Protein AF-A0A3A4WC91-F1 (afdb_monomer)

Mean predicted aligned error: 8.22 Å

Foldseek 3Di:
DFAKFKEFELQLDPVPCQLQVLQCQVLVQFPDDPLAHSTQWFWQWDWDDDPPPIDIDIDIDHAQLFQFQQLQVQQPQDWDAACQWDVRTDAQWTFGDRVLRGWTDGFQVRFQQPCSSQVRGQQHDQGCVVLQFRHGQKYAFAQPDWRCVVQVFQDAPDPPPGHGVVRVLVVDPCVVCPVVQPPVPQQQLQPDDDNGHRRGSDSGHGGRGMDGNRQPSSLLRDPVFDDDAFDGRSGGSSQVRRPSNRIGMDNDDDPPWWDFEGDDCSNVSDGDTHHQVVRPDHGRGSYTYDDHNPVD

Nearest PDB structures (foldseek):
  6cz8-assembly2_B  TM=7.776E-01  e=1.712E-19  Shewanella sp. ANA-3
  2vpw-assembly1_B  TM=7.892E-01  e=5.445E-12  Thermus thermophilus HB27
  1kqf-assembly1_B  TM=7.722E-01  e=4.632E-09  Escherichia coli
  6lod-assembly1_B  TM=6.688E-01  e=1.489E-09  Roseiflexus castenholzii DSM 13941
  1h0h-assembly2_L  TM=7.440E-01  e=1.684E-07  Megalodesulfovibrio gigas

pLDDT: mean 82.21, std 15.82, range [32.16, 97.5]

Radius of gyration: 19.69 Å; Cα contacts (8 Å, |Δi|>4): 616; chains: 1; bounding box: 47×48×56 Å

Secondary structure (DSSP, 8-state):
-PPPEEEEETTT----SHHHHHHHHHTTPPPSBTTB---SEEEEEEEEEETTEEEEEEEEEE----SS-HHHHT--SPPEE-TTBGGGEE-SEEEB-GGGTT-EEE-TTT-----HHHHH-TT--S-TTTTT-S--SEEEPPSSS-TTHHHH--S-SSTTTS--HHHHHHHSTTGGG-STT--S---EET-SSS----EE--SSPPSSSEEE--TTHHHHH-TTS-SSTTSSS-S-HHHHT-TT--EEEESSPPTT-BEEPPSS-TTS----EE-GGGG-STT--SEEEES-S---

Structure (mmCIF, N/CA/C/O backbone):
data_AF-A0A3A4WC91-F1
#
_entry.id   AF-A0A3A4WC91-F1
#
loop_
_atom_site.group_PDB
_atom_site.id
_atom_site.type_symbol
_atom_site.label_atom_id
_atom_site.label_alt_id
_atom_site.label_comp_id
_atom_site.label_asym_id
_atom_site.label_entity_id
_atom_site.label_seq_id
_atom_site.pdbx_PDB_ins_code
_atom_site.Cartn_x
_atom_site.Cartn_y
_atom_site.Cartn_z
_atom_site.occupancy
_atom_site.B_iso_or_equiv
_atom_site.auth_seq_id
_atom_site.auth_comp_id
_atom_site.auth_asym_id
_atom_site.auth_atom_id
_atom_site.pdbx_PDB_model_num
ATOM 1 N N . MET A 1 1 ? 2.975 22.120 1.807 1.00 58.38 1 MET A N 1
ATOM 2 C CA . MET A 1 1 ? 2.026 21.049 2.188 1.00 58.38 1 MET A CA 1
ATOM 3 C C . MET A 1 1 ? 2.433 20.492 3.544 1.00 58.38 1 MET A C 1
ATOM 5 O O . MET A 1 1 ? 3.549 20.747 3.971 1.00 58.38 1 MET A O 1
ATOM 9 N N . SER A 1 2 ? 1.542 19.823 4.263 1.00 78.75 2 SER A N 1
ATOM 10 C CA . SER A 1 2 ? 1.858 19.142 5.528 1.00 78.75 2 SER A CA 1
ATOM 11 C C . SER A 1 2 ? 1.974 17.630 5.304 1.00 78.75 2 SER A C 1
ATOM 13 O O . SER A 1 2 ? 1.613 17.122 4.246 1.00 78.75 2 SER A O 1
ATOM 15 N N . GLN A 1 3 ? 2.516 16.898 6.281 1.00 86.06 3 GLN A N 1
ATOM 16 C CA . GLN A 1 3 ? 2.608 15.435 6.232 1.00 86.06 3 GLN A CA 1
ATOM 17 C C . GLN A 1 3 ? 1.208 14.823 6.067 1.00 86.06 3 GLN A C 1
ATOM 19 O O . GLN A 1 3 ? 0.330 15.040 6.902 1.00 86.06 3 GLN A O 1
ATOM 24 N N . TYR A 1 4 ? 1.021 14.007 5.028 1.00 90.81 4 TYR A N 1
ATOM 25 C CA . TYR A 1 4 ? -0.211 13.244 4.861 1.00 90.81 4 TYR A CA 1
ATOM 26 C C . TYR A 1 4 ? -0.282 12.073 5.840 1.00 90.81 4 TYR A C 1
ATOM 28 O O . TYR A 1 4 ? 0.701 11.351 6.060 1.00 90.81 4 TYR A O 1
ATOM 36 N N . ILE A 1 5 ? -1.484 11.858 6.368 1.00 93.00 5 ILE A N 1
ATOM 37 C CA . ILE A 1 5 ? -1.851 10.778 7.276 1.00 93.00 5 ILE A CA 1
ATOM 38 C C . ILE A 1 5 ? -3.069 10.061 6.695 1.00 93.00 5 ILE A C 1
ATOM 40 O O . ILE A 1 5 ? -4.047 10.687 6.291 1.00 93.00 5 ILE A O 1
ATOM 44 N N . MET A 1 6 ? -3.032 8.731 6.670 1.00 95.25 6 MET A N 1
ATOM 45 C CA . MET A 1 6 ? -4.214 7.930 6.354 1.00 95.25 6 MET A CA 1
ATOM 46 C C . MET A 1 6 ? -5.022 7.699 7.629 1.00 95.25 6 MET A C 1
ATOM 48 O O . MET A 1 6 ? -4.553 7.039 8.554 1.00 95.25 6 MET A O 1
ATOM 52 N N . LYS A 1 7 ? -6.253 8.190 7.671 1.00 95.75 7 LYS A N 1
ATOM 53 C CA . LYS A 1 7 ? -7.233 7.865 8.705 1.00 95.75 7 LYS A CA 1
ATOM 54 C C . LYS A 1 7 ? -8.150 6.757 8.193 1.00 95.75 7 LYS A C 1
ATOM 56 O O . LYS A 1 7 ? -8.662 6.823 7.077 1.00 95.75 7 LYS A O 1
ATOM 61 N N . VAL A 1 8 ? -8.359 5.738 9.017 1.00 96.00 8 VAL A N 1
ATOM 62 C CA . VAL A 1 8 ? -9.246 4.609 8.736 1.00 96.00 8 VAL A CA 1
ATOM 63 C C . VAL 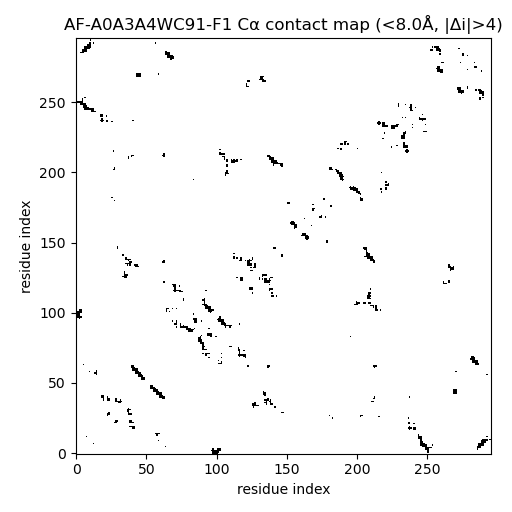A 1 8 ? -10.293 4.504 9.841 1.00 96.00 8 VAL A C 1
ATOM 65 O O . VAL A 1 8 ? -9.970 4.177 10.979 1.00 96.00 8 VAL A O 1
ATOM 68 N N . ASP A 1 9 ? -11.552 4.758 9.509 1.00 95.50 9 ASP A N 1
ATOM 69 C CA . ASP A 1 9 ? -12.684 4.625 10.420 1.00 95.50 9 ASP A CA 1
ATOM 70 C C . ASP A 1 9 ? -13.259 3.202 10.390 1.00 95.50 9 ASP A C 1
ATOM 72 O O . ASP A 1 9 ? -13.933 2.780 9.442 1.00 95.50 9 ASP A O 1
ATOM 76 N N . LEU A 1 10 ? -12.985 2.450 11.453 1.00 94.25 10 LEU A N 1
ATOM 77 C CA . LEU A 1 10 ? -13.407 1.061 11.612 1.00 94.25 10 LEU A CA 1
ATOM 78 C C . LEU A 1 10 ? -14.904 0.918 11.889 1.00 94.25 10 LEU A C 1
ATOM 80 O O . LEU A 1 10 ? -15.461 -0.139 11.608 1.00 94.25 10 LEU A O 1
ATOM 84 N N . SER A 1 11 ? -15.570 1.976 12.363 1.00 92.38 11 SER A N 1
ATOM 85 C CA . SER A 1 11 ? -17.030 1.967 12.525 1.00 92.38 11 SER A CA 1
ATOM 86 C C . SER A 1 11 ? -17.754 1.991 11.173 1.00 92.38 11 SER A C 1
ATOM 88 O O . SER A 1 11 ? -18.855 1.452 11.039 1.00 92.38 11 SER A O 1
ATOM 90 N N . LYS A 1 12 ? -17.100 2.544 10.141 1.00 93.25 12 LYS A N 1
ATOM 91 C CA . LYS A 1 12 ? -17.603 2.612 8.761 1.00 93.25 12 LYS A CA 1
ATOM 92 C C . LYS A 1 12 ? -17.129 1.447 7.900 1.00 93.25 12 LYS A C 1
ATOM 94 O O . LYS A 1 12 ? -17.870 0.972 7.043 1.00 93.25 12 LYS A O 1
ATOM 99 N N . CYS A 1 13 ? -15.921 0.931 8.118 1.00 93.06 13 CYS A N 1
ATOM 100 C CA . CYS A 1 13 ? -15.345 -0.104 7.258 1.00 93.06 13 CYS A CA 1
ATOM 101 C C . CYS A 1 13 ? -16.128 -1.429 7.300 1.00 93.06 13 CYS A C 1
ATOM 103 O O . CYS A 1 13 ? -16.118 -2.120 8.309 1.00 93.06 13 CYS A O 1
ATOM 105 N N . VAL A 1 14 ? -16.771 -1.816 6.192 1.00 91.00 14 VAL A N 1
ATOM 106 C CA . VAL A 1 14 ? -17.516 -3.089 6.031 1.00 91.00 14 VAL A CA 1
ATOM 107 C C . VAL A 1 14 ? -16.706 -4.246 5.453 1.00 91.00 14 VAL A C 1
ATOM 109 O O . VAL A 1 14 ? -17.251 -5.316 5.229 1.00 91.00 14 VAL A O 1
ATOM 112 N N . GLY A 1 15 ? -15.408 -4.058 5.204 1.00 91.00 15 GLY A N 1
ATOM 113 C CA . GLY A 1 15 ? -14.571 -5.125 4.647 1.00 91.00 15 GLY A CA 1
ATOM 114 C C . GLY A 1 15 ? -14.907 -5.504 3.198 1.00 91.00 15 GLY A C 1
ATOM 115 O O . GLY A 1 15 ? -14.576 -6.602 2.775 1.00 91.00 15 GLY A O 1
ATOM 116 N N . CYS A 1 16 ? -15.517 -4.606 2.414 1.00 93.31 16 CYS A N 1
ATOM 117 C CA . CYS A 1 16 ? -15.998 -4.888 1.051 1.00 93.31 16 CYS A CA 1
ATOM 118 C C . CYS A 1 16 ? -14.914 -5.170 -0.010 1.00 93.31 16 CYS A C 1
ATOM 120 O O . CYS A 1 16 ? -15.249 -5.439 -1.156 1.00 93.31 16 CYS A O 1
ATOM 122 N N . GLY A 1 17 ? -13.621 -5.044 0.303 1.00 92.94 17 GLY A N 1
ATOM 123 C CA . GLY A 1 17 ? -12.541 -5.349 -0.651 1.00 92.94 17 GLY A CA 1
ATOM 124 C C . GLY A 1 17 ? -12.255 -4.283 -1.727 1.00 92.94 17 GLY A C 1
ATOM 125 O O . GLY A 1 17 ? -11.192 -4.305 -2.352 1.00 92.94 17 GLY A O 1
ATOM 126 N N . THR A 1 18 ? -13.143 -3.303 -1.923 1.00 94.69 18 THR A N 1
ATOM 127 C CA . THR A 1 18 ? -13.054 -2.341 -3.041 1.00 94.69 18 THR A CA 1
ATOM 128 C C . THR A 1 18 ? -11.767 -1.517 -3.032 1.00 94.69 18 THR A C 1
ATOM 130 O O . THR A 1 18 ? -11.185 -1.265 -4.084 1.00 94.69 18 THR A O 1
ATOM 133 N N . CYS A 1 19 ? -11.263 -1.136 -1.852 1.00 94.62 19 CYS A N 1
ATOM 134 C CA . CYS A 1 19 ? -10.021 -0.367 -1.766 1.00 94.62 19 CYS A CA 1
ATOM 135 C C . CYS A 1 19 ? -8.780 -1.159 -2.216 1.00 94.62 19 CYS A C 1
ATOM 137 O O . CYS A 1 19 ? -7.854 -0.545 -2.744 1.00 94.62 19 CYS A O 1
ATOM 139 N N . GLY A 1 20 ? -8.763 -2.487 -2.062 1.00 93.88 20 GLY A N 1
ATOM 140 C CA . GLY A 1 20 ? -7.712 -3.354 -2.602 1.00 93.88 20 GLY A CA 1
ATOM 141 C C . GLY A 1 20 ? -7.794 -3.469 -4.124 1.00 93.88 20 GLY A C 1
ATOM 142 O O . GLY A 1 20 ? -6.797 -3.241 -4.809 1.00 93.88 20 GLY A O 1
ATOM 143 N N . ILE A 1 21 ? -8.996 -3.730 -4.651 1.00 91.94 21 ILE A N 1
ATOM 144 C CA . ILE A 1 21 ? -9.251 -3.875 -6.096 1.00 91.94 21 ILE A CA 1
ATOM 145 C C . ILE A 1 21 ? -8.910 -2.581 -6.842 1.00 91.94 21 ILE A C 1
ATOM 147 O O . ILE A 1 21 ? -8.103 -2.598 -7.770 1.00 91.94 21 ILE A O 1
ATOM 151 N N . ALA A 1 22 ? -9.439 -1.441 -6.391 1.00 91.81 22 ALA A N 1
ATOM 152 C CA . ALA A 1 22 ? -9.160 -0.146 -7.008 1.00 91.81 22 ALA A CA 1
ATOM 153 C C . ALA A 1 22 ? -7.668 0.206 -6.955 1.00 91.81 22 ALA A C 1
ATOM 155 O O . ALA A 1 22 ? -7.132 0.800 -7.886 1.00 91.81 22 ALA A O 1
ATOM 156 N N . CYS A 1 23 ? -6.971 -0.183 -5.881 1.00 92.25 23 CYS A N 1
ATOM 157 C CA . CYS A 1 23 ? -5.537 0.042 -5.791 1.00 92.25 23 CYS A CA 1
ATOM 158 C C . CYS A 1 23 ? -4.749 -0.828 -6.779 1.00 92.25 23 CYS A C 1
ATOM 160 O O . CYS A 1 23 ? -3.771 -0.328 -7.332 1.00 92.25 23 CYS A O 1
ATOM 162 N N . LYS A 1 24 ? -5.156 -2.086 -7.005 1.00 89.38 24 LYS A N 1
ATOM 163 C CA . LYS A 1 24 ? -4.546 -2.947 -8.028 1.00 89.38 24 LYS A CA 1
ATOM 164 C C . LYS A 1 24 ? -4.736 -2.376 -9.426 1.00 89.38 24 LYS A C 1
ATOM 166 O O . LYS A 1 24 ? -3.745 -2.228 -10.128 1.00 89.38 24 LYS A O 1
ATOM 171 N N . ILE A 1 25 ? -5.976 -2.031 -9.781 1.00 84.38 25 ILE A N 1
ATOM 172 C CA . ILE A 1 25 ? -6.340 -1.522 -11.111 1.00 84.38 25 ILE A CA 1
ATOM 173 C C . ILE A 1 25 ? -5.657 -0.178 -11.359 1.00 84.38 25 ILE A C 1
ATOM 175 O O . ILE A 1 25 ? -4.883 -0.037 -12.292 1.00 84.38 25 ILE A O 1
ATOM 179 N N . GLY A 1 26 ? -5.870 0.801 -10.480 1.00 81.94 26 GLY A N 1
ATOM 180 C CA . GLY A 1 26 ? -5.379 2.158 -10.711 1.00 81.94 26 GLY A CA 1
ATOM 181 C C . GLY A 1 26 ? -3.863 2.321 -10.585 1.00 81.94 26 GLY A C 1
ATOM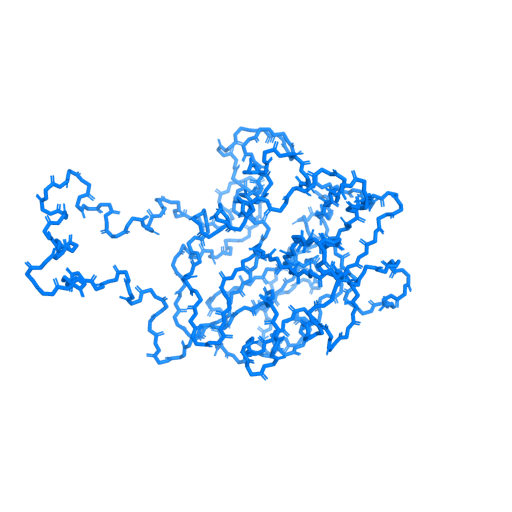 182 O O . GLY A 1 26 ? -3.329 3.349 -10.982 1.00 81.94 26 GLY A O 1
ATOM 183 N N . ASN A 1 27 ? -3.158 1.344 -10.005 1.00 84.19 27 ASN A N 1
ATOM 184 C CA . ASN A 1 27 ? -1.698 1.375 -9.902 1.00 84.19 27 ASN A CA 1
ATOM 185 C C . ASN A 1 27 ? -1.036 0.173 -10.584 1.00 84.19 27 ASN A C 1
ATOM 187 O O . ASN A 1 27 ? 0.102 -0.120 -10.220 1.00 84.19 27 ASN A O 1
ATOM 191 N N . ASN A 1 28 ? -1.726 -0.575 -11.447 1.00 83.88 28 ASN A N 1
ATOM 192 C CA . ASN A 1 28 ? -1.232 -1.789 -12.115 1.00 83.88 28 ASN A CA 1
ATOM 193 C C . ASN A 1 28 ? -0.321 -2.672 -11.255 1.00 83.88 28 ASN A C 1
ATOM 195 O O . ASN A 1 28 ? 0.844 -2.904 -11.585 1.00 83.88 28 ASN A O 1
ATOM 199 N N . THR A 1 29 ? -0.787 -3.116 -10.093 1.00 87.12 29 THR A N 1
ATOM 200 C CA . THR A 1 29 ? 0.008 -4.094 -9.342 1.00 87.12 29 THR A CA 1
ATOM 201 C C . THR A 1 29 ? -0.331 -5.500 -9.812 1.00 87.12 29 THR A C 1
ATOM 203 O O . THR A 1 29 ? -1.507 -5.793 -10.044 1.00 87.12 29 THR A O 1
ATOM 206 N N . PRO A 1 30 ? 0.658 -6.398 -9.958 1.00 86.69 30 PRO A N 1
ATOM 207 C CA . PRO A 1 30 ? 0.379 -7.722 -10.489 1.00 86.69 30 PRO A CA 1
ATOM 208 C C . PRO A 1 30 ? -0.456 -8.552 -9.506 1.00 86.69 30 PRO A C 1
ATOM 210 O O . PRO A 1 30 ? -0.655 -8.191 -8.336 1.00 86.69 30 PRO A O 1
ATOM 213 N N . LYS A 1 31 ? -0.926 -9.713 -9.966 1.00 87.88 31 LYS A N 1
ATOM 214 C CA . LYS A 1 31 ? -1.495 -10.737 -9.084 1.00 87.88 31 LYS A CA 1
ATOM 215 C C . LYS A 1 31 ? -0.469 -11.230 -8.052 1.00 87.88 31 LYS A C 1
ATOM 217 O O . LYS A 1 31 ? 0.736 -11.030 -8.192 1.00 87.88 31 LYS A O 1
ATOM 222 N N . ARG A 1 32 ? -0.961 -11.886 -6.997 1.00 89.81 32 ARG A N 1
ATOM 223 C CA . ARG A 1 32 ? -0.115 -12.572 -6.009 1.00 89.81 32 ARG A CA 1
ATOM 224 C C . ARG A 1 32 ? 0.721 -13.636 -6.728 1.00 89.81 32 ARG A C 1
ATOM 226 O O . ARG A 1 32 ? 0.160 -14.486 -7.412 1.00 89.81 32 ARG A O 1
ATOM 233 N N . GLN A 1 33 ? 2.035 -13.594 -6.560 1.00 89.25 33 GLN A N 1
ATOM 234 C CA . GLN A 1 33 ? 2.983 -14.524 -7.180 1.00 89.25 33 GLN A CA 1
ATOM 235 C C . GLN A 1 33 ? 4.277 -14.551 -6.367 1.00 89.25 33 GLN A C 1
ATOM 237 O O . GLN A 1 33 ? 4.492 -13.654 -5.555 1.00 89.25 33 GLN A O 1
ATOM 242 N N . THR A 1 34 ? 5.094 -15.598 -6.525 1.00 90.06 34 THR A N 1
ATOM 243 C CA . THR A 1 34 ? 6.442 -15.700 -5.913 1.00 90.06 34 THR A CA 1
ATOM 244 C C . THR A 1 34 ? 6.495 -15.341 -4.414 1.00 90.06 34 THR A C 1
ATOM 246 O O . THR A 1 34 ? 7.395 -14.654 -3.922 1.00 90.06 34 THR A O 1
ATOM 249 N N . GLY A 1 35 ? 5.471 -15.766 -3.665 1.00 90.88 35 GLY A N 1
ATOM 250 C CA . GLY A 1 35 ? 5.374 -15.497 -2.228 1.00 90.88 35 GLY A CA 1
ATOM 251 C C . GLY A 1 35 ? 5.103 -14.033 -1.856 1.00 90.88 35 GLY A C 1
ATOM 252 O O . GLY A 1 35 ? 5.214 -13.677 -0.685 1.00 90.88 35 GLY A O 1
ATOM 253 N N . GLN A 1 36 ? 4.748 -13.170 -2.809 1.00 93.62 36 GLN A N 1
ATOM 254 C CA . GLN A 1 36 ? 4.399 -11.762 -2.599 1.00 93.62 36 GLN A CA 1
ATOM 255 C C . GLN A 1 36 ? 2.914 -11.508 -2.840 1.00 93.62 36 GLN A C 1
ATOM 257 O O . GLN A 1 36 ? 2.342 -12.058 -3.777 1.00 93.62 36 GLN A O 1
ATOM 262 N N . THR A 1 37 ? 2.294 -10.606 -2.071 1.00 91.44 37 THR A N 1
ATOM 263 C CA . THR A 1 37 ? 0.892 -10.214 -2.307 1.00 91.44 37 THR A CA 1
ATOM 264 C C . THR A 1 37 ? 0.726 -9.225 -3.453 1.00 91.44 37 THR A C 1
ATOM 266 O O . THR A 1 37 ? -0.315 -9.232 -4.110 1.00 91.44 37 THR A O 1
ATOM 269 N N . HIS A 1 38 ? 1.719 -8.355 -3.684 1.00 93.19 38 HIS A N 1
ATOM 270 C CA . HIS A 1 38 ? 1.613 -7.220 -4.607 1.00 93.19 38 HIS A CA 1
ATOM 271 C C . HIS A 1 38 ? 0.350 -6.368 -4.363 1.00 93.19 38 HIS A C 1
ATOM 273 O O . HIS A 1 38 ? -0.215 -5.751 -5.269 1.00 93.19 38 HIS A O 1
ATOM 279 N N . ASN A 1 39 ? -0.113 -6.339 -3.114 1.00 92.94 39 ASN A N 1
ATOM 280 C CA . ASN A 1 39 ? -1.251 -5.553 -2.667 1.00 92.94 39 ASN A CA 1
ATOM 281 C C . ASN A 1 39 ? -0.727 -4.323 -1.934 1.00 92.94 39 ASN A C 1
ATOM 283 O O . ASN A 1 39 ? -0.016 -4.420 -0.937 1.00 92.94 39 ASN A O 1
ATOM 287 N N . ARG A 1 40 ? -1.078 -3.141 -2.434 1.00 94.06 40 ARG A N 1
ATOM 288 C CA . ARG A 1 40 ? -0.705 -1.861 -1.813 1.00 94.06 40 ARG A CA 1
ATOM 289 C C . ARG A 1 40 ? -1.721 -1.403 -0.771 1.00 94.06 40 ARG A C 1
ATOM 291 O O . ARG A 1 40 ? -1.340 -0.771 0.213 1.00 94.06 40 ARG A O 1
ATOM 298 N N . ALA A 1 41 ? -2.982 -1.757 -0.993 1.00 94.31 41 ALA A N 1
ATOM 299 C CA . ALA A 1 41 ? -4.036 -1.828 0.003 1.00 94.31 41 ALA A CA 1
ATOM 300 C C . ALA A 1 41 ? -4.445 -3.302 0.117 1.00 94.31 41 ALA A C 1
ATOM 302 O O . ALA A 1 41 ? -4.678 -3.950 -0.902 1.00 94.31 41 ALA A O 1
ATOM 303 N N . ASP A 1 42 ? -4.476 -3.824 1.336 1.00 92.56 42 ASP A N 1
ATOM 304 C CA . ASP A 1 42 ? -4.716 -5.238 1.634 1.00 92.56 42 ASP A CA 1
ATOM 305 C C . ASP A 1 42 ? -5.576 -5.371 2.900 1.00 92.56 42 ASP A C 1
ATOM 307 O O . ASP A 1 42 ? -6.056 -4.359 3.426 1.00 92.56 42 ASP A O 1
ATOM 311 N N . TYR A 1 43 ? -5.762 -6.591 3.404 1.00 90.81 43 TYR A N 1
ATOM 312 C CA . TYR A 1 43 ? -6.569 -6.858 4.593 1.00 90.81 43 TYR A CA 1
ATOM 313 C C . TYR A 1 43 ? -5.912 -7.876 5.527 1.00 90.81 43 TYR A C 1
ATOM 315 O O . TYR A 1 43 ? -5.278 -8.833 5.090 1.00 90.81 43 TYR A O 1
ATOM 323 N N . ILE A 1 44 ? -6.109 -7.691 6.832 1.00 89.50 44 ILE A N 1
ATOM 324 C CA . ILE A 1 44 ? -5.951 -8.756 7.825 1.00 89.50 44 ILE A CA 1
ATOM 325 C C . ILE A 1 44 ? -7.352 -9.237 8.165 1.00 89.50 44 ILE A C 1
ATOM 327 O O . ILE A 1 44 ? -8.166 -8.455 8.653 1.00 89.50 44 ILE A O 1
ATOM 331 N N . THR A 1 45 ? -7.628 -10.508 7.910 1.00 88.69 45 THR A N 1
ATOM 332 C CA . THR A 1 45 ? -8.895 -11.139 8.275 1.00 88.69 45 THR A CA 1
ATOM 333 C C . THR A 1 45 ? -8.748 -11.930 9.564 1.00 88.69 45 THR A C 1
ATOM 335 O O . THR A 1 45 ? -7.738 -12.597 9.787 1.00 88.69 45 THR A O 1
ATOM 338 N N . GLU A 1 46 ? -9.750 -11.851 10.426 1.00 86.50 46 GLU A N 1
ATOM 339 C CA . GLU A 1 46 ? -9.807 -12.592 11.677 1.00 86.50 46 GLU A CA 1
ATOM 340 C C . GLU A 1 46 ? -11.219 -13.149 11.854 1.00 86.50 46 GLU A C 1
ATOM 342 O O . GLU A 1 46 ? -12.210 -12.456 11.630 1.00 86.50 46 GLU A O 1
ATOM 347 N N . THR A 1 47 ? -11.307 -14.427 12.217 1.00 87.81 47 THR A N 1
ATOM 348 C CA . THR A 1 47 ? -12.564 -15.094 12.564 1.00 87.81 47 THR A CA 1
ATOM 349 C C . THR A 1 47 ? -12.451 -15.568 14.004 1.00 87.81 47 THR A C 1
ATOM 351 O O . THR A 1 47 ? -11.516 -16.292 14.340 1.00 87.81 47 THR A O 1
ATOM 354 N N . THR A 1 48 ? -13.365 -15.127 14.861 1.00 87.12 48 THR A N 1
ATOM 355 C CA . THR A 1 48 ? -13.378 -15.437 16.298 1.00 87.12 48 THR A CA 1
ATOM 356 C C . THR A 1 48 ? -14.746 -15.964 16.722 1.00 87.12 48 THR A C 1
ATOM 358 O O . THR A 1 48 ? -15.719 -15.841 15.982 1.00 87.12 48 THR A O 1
ATOM 361 N N . GLY A 1 49 ? -14.834 -16.543 17.918 1.00 88.56 49 GLY A N 1
ATOM 362 C CA . GLY A 1 49 ? -16.063 -17.152 18.426 1.00 88.56 49 GLY A CA 1
ATOM 363 C C . GLY A 1 49 ? -16.163 -18.641 18.096 1.00 88.56 49 GLY A C 1
ATOM 364 O O . GLY A 1 49 ? -15.161 -19.293 17.807 1.00 88.56 49 GLY A O 1
ATOM 365 N N . TYR A 1 50 ? -17.375 -19.179 18.185 1.00 91.00 50 TYR A N 1
ATOM 366 C CA . TYR A 1 50 ? -17.692 -20.586 17.933 1.00 91.00 50 TYR A CA 1
ATOM 367 C C . TYR A 1 50 ? -18.971 -20.662 17.105 1.00 91.00 50 TYR A C 1
ATOM 369 O O . TYR A 1 50 ? -19.782 -19.745 17.157 1.00 91.00 50 TYR A O 1
ATOM 377 N N . PHE A 1 51 ? -19.173 -21.718 16.322 1.00 88.88 51 PHE A N 1
ATOM 378 C CA . PHE A 1 51 ? -20.418 -21.879 15.568 1.00 88.88 51 PHE A CA 1
ATOM 379 C C . PHE A 1 51 ? -21.615 -22.045 16.533 1.00 88.88 51 PHE A C 1
ATOM 381 O O . PHE A 1 51 ? -21.504 -22.857 17.453 1.00 88.88 51 PHE A O 1
ATOM 388 N N . PRO A 1 52 ? -22.749 -21.328 16.361 1.00 90.38 52 PRO A N 1
ATOM 389 C CA . PRO A 1 52 ? -23.076 -20.360 15.298 1.00 90.38 52 PRO A CA 1
ATOM 390 C C . PRO A 1 52 ? -22.716 -18.887 15.609 1.00 90.38 52 PRO A C 1
ATOM 392 O O . PRO A 1 52 ? -22.874 -18.020 14.756 1.00 90.38 52 PRO A O 1
ATOM 395 N N . TYR A 1 53 ? -22.205 -18.577 16.801 1.00 89.88 53 TYR A N 1
ATOM 396 C CA . TYR A 1 53 ? -21.800 -17.236 17.258 1.00 89.88 53 TYR A CA 1
ATOM 397 C C . TYR A 1 53 ? -20.393 -16.828 16.788 1.00 89.88 53 TYR A C 1
ATOM 399 O O . TYR A 1 53 ? -19.498 -16.520 17.584 1.00 89.88 53 TYR A O 1
ATOM 407 N N . THR A 1 54 ? -20.180 -16.855 15.476 1.00 90.19 54 THR A N 1
ATOM 408 C CA . THR A 1 54 ? -18.895 -16.493 14.867 1.00 90.19 54 THR A CA 1
ATOM 409 C C . THR A 1 54 ? -18.862 -15.006 14.519 1.00 90.19 54 THR A C 1
ATOM 411 O O . THR A 1 54 ? -19.835 -14.459 14.006 1.00 90.19 54 THR A O 1
ATOM 414 N N . LYS A 1 55 ? -17.731 -14.345 14.767 1.00 88.06 55 LYS A N 1
ATOM 415 C CA . LYS A 1 55 ? -17.461 -12.964 14.354 1.00 88.06 55 LYS A CA 1
ATOM 416 C C . LYS A 1 55 ? -16.362 -12.953 13.309 1.00 88.06 55 LYS A C 1
ATOM 418 O O . LYS A 1 55 ? -15.279 -13.481 13.555 1.00 88.06 55 LYS A O 1
ATOM 423 N N . TRP A 1 56 ? -16.626 -12.315 12.176 1.00 87.06 56 TRP A N 1
ATOM 424 C CA . TRP A 1 56 ? -15.642 -12.094 11.122 1.00 87.06 56 TRP A CA 1
ATOM 425 C C . TRP A 1 56 ? -15.258 -10.618 11.065 1.00 87.06 56 TRP A C 1
ATOM 427 O O . TRP A 1 56 ? -16.101 -9.732 11.192 1.00 87.06 56 TRP A O 1
ATOM 437 N N . THR A 1 57 ? -13.973 -10.330 10.903 1.00 88.00 57 THR A N 1
ATOM 438 C CA . THR A 1 57 ? -13.455 -8.963 10.831 1.00 88.00 57 THR A CA 1
ATOM 439 C C . THR A 1 57 ? -12.373 -8.874 9.769 1.00 88.00 57 THR A C 1
ATOM 441 O O . THR A 1 57 ? -11.491 -9.725 9.710 1.00 88.00 57 THR A O 1
ATOM 444 N N . ALA A 1 58 ? -12.409 -7.815 8.960 1.00 89.75 58 ALA A N 1
ATOM 445 C CA . ALA A 1 58 ? -11.361 -7.481 8.004 1.00 89.75 58 ALA A CA 1
ATOM 446 C C . ALA A 1 58 ? -10.800 -6.088 8.299 1.00 89.75 58 ALA A C 1
ATOM 448 O O . ALA A 1 58 ? -11.449 -5.074 8.037 1.00 89.75 58 ALA A O 1
ATOM 449 N N . LEU A 1 59 ? -9.573 -6.034 8.818 1.00 92.50 59 LEU A N 1
ATOM 450 C CA . LEU A 1 59 ? -8.833 -4.792 8.995 1.00 92.50 59 LEU A CA 1
ATOM 451 C C . LEU A 1 59 ? -8.174 -4.388 7.677 1.00 92.50 59 LEU A C 1
ATOM 453 O O . LEU A 1 59 ? -7.257 -5.082 7.238 1.00 92.50 59 LEU A O 1
ATOM 457 N N . PRO A 1 60 ? -8.575 -3.268 7.053 1.00 94.25 60 PRO A N 1
ATOM 458 C CA . PRO A 1 60 ? -7.889 -2.766 5.874 1.00 94.25 60 PRO A CA 1
ATOM 459 C C . PRO A 1 60 ? -6.498 -2.251 6.261 1.00 94.25 60 PRO A C 1
ATOM 461 O O . PRO A 1 60 ? -6.369 -1.372 7.104 1.00 94.25 60 PRO A O 1
ATOM 464 N N . VAL A 1 61 ? -5.455 -2.752 5.612 1.00 93.81 61 VAL A N 1
ATOM 465 C CA . VAL A 1 61 ? -4.057 -2.378 5.857 1.00 93.81 61 VAL A CA 1
ATOM 466 C C . VAL A 1 61 ? -3.409 -1.825 4.589 1.00 93.81 61 VAL A C 1
ATOM 468 O O . 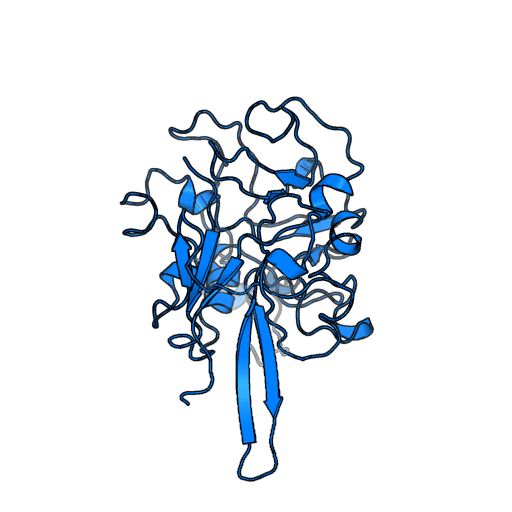VAL A 1 61 ? -3.912 -1.992 3.478 1.00 93.81 61 VAL A O 1
ATOM 471 N N . GLN A 1 62 ? -2.314 -1.087 4.751 1.00 95.38 62 GLN A N 1
ATOM 472 C CA . GLN A 1 62 ? -1.489 -0.558 3.662 1.00 95.38 62 GLN A CA 1
ATOM 473 C C . GLN A 1 62 ? -0.114 -0.139 4.200 1.00 95.38 62 GLN A C 1
ATOM 475 O O . GLN A 1 62 ? 0.145 -0.234 5.399 1.00 95.38 62 GLN A O 1
ATOM 480 N N . CYS A 1 63 ? 0.774 0.362 3.334 1.00 95.62 63 CYS A N 1
ATOM 481 C CA . CYS A 1 63 ? 1.991 1.020 3.810 1.00 95.62 63 CYS A CA 1
ATOM 482 C C . CYS A 1 63 ? 1.641 2.226 4.690 1.00 95.62 63 CYS A C 1
ATOM 484 O O . CYS A 1 63 ? 0.844 3.072 4.298 1.00 95.62 63 CYS A O 1
ATOM 486 N N . ASN A 1 64 ? 2.296 2.327 5.845 1.00 94.44 64 ASN A N 1
ATOM 487 C CA . ASN A 1 64 ? 1.994 3.358 6.831 1.00 94.44 64 ASN A CA 1
ATOM 488 C C . ASN A 1 64 ? 2.658 4.715 6.562 1.00 94.44 64 ASN A C 1
ATOM 490 O O . ASN A 1 64 ? 2.418 5.640 7.324 1.00 94.44 64 ASN A O 1
ATOM 494 N N . HIS A 1 65 ? 3.525 4.833 5.545 1.00 94.94 65 HIS A N 1
ATOM 495 C CA . HIS A 1 65 ? 4.292 6.058 5.251 1.00 94.94 65 HIS A CA 1
ATOM 496 C C . HIS A 1 65 ? 4.940 6.676 6.503 1.00 94.94 65 HIS A C 1
ATOM 498 O O . HIS A 1 65 ? 4.800 7.866 6.765 1.00 94.94 65 HIS A O 1
ATOM 504 N N . CYS A 1 66 ? 5.617 5.826 7.283 1.00 93.88 66 CYS A N 1
ATOM 505 C CA . CYS A 1 66 ? 6.098 6.128 8.627 1.00 93.88 66 CYS A CA 1
ATOM 506 C C . CYS A 1 66 ? 6.936 7.412 8.715 1.00 93.88 66 CYS A C 1
ATOM 508 O O . CYS A 1 66 ? 7.607 7.800 7.755 1.00 93.88 66 CYS A O 1
ATOM 510 N N . GLU A 1 67 ? 6.964 8.013 9.902 1.00 91.19 67 GLU A N 1
ATOM 511 C CA . GLU A 1 67 ? 7.727 9.231 10.167 1.00 91.19 67 GLU A CA 1
ATOM 512 C C . GLU A 1 67 ? 9.237 8.999 10.113 1.00 91.19 67 GLU A C 1
ATOM 514 O O . GLU A 1 67 ? 9.944 9.671 9.368 1.00 91.19 67 GLU A O 1
ATOM 519 N N . ASN A 1 68 ? 9.694 7.940 10.787 1.00 91.75 68 ASN A N 1
ATOM 520 C CA . ASN A 1 68 ? 11.088 7.488 10.798 1.00 91.75 68 ASN A CA 1
ATOM 521 C C . ASN A 1 68 ? 11.216 6.121 10.093 1.00 91.75 68 ASN A C 1
ATOM 523 O O . ASN A 1 68 ? 11.354 5.091 10.761 1.00 91.75 68 ASN A O 1
ATOM 527 N N . PRO A 1 69 ? 11.086 6.052 8.755 1.00 94.06 69 PRO A N 1
ATOM 528 C CA . PRO A 1 69 ? 10.909 4.794 8.036 1.00 94.06 69 PRO A CA 1
ATOM 529 C C . PRO A 1 69 ? 12.178 3.928 8.029 1.00 94.06 69 PRO A C 1
ATOM 531 O O . PRO A 1 69 ? 13.157 4.221 7.341 1.00 94.06 69 PRO A O 1
ATOM 534 N N . LEU A 1 70 ? 12.117 2.773 8.702 1.00 94.44 70 LEU A N 1
ATOM 535 C CA . LEU A 1 70 ? 13.210 1.786 8.724 1.00 94.44 70 LEU A CA 1
ATOM 536 C C . LEU A 1 70 ? 13.580 1.273 7.326 1.00 94.44 70 LEU A C 1
ATOM 538 O O . LEU A 1 70 ? 14.738 0.959 7.061 1.00 94.44 70 LEU A O 1
ATOM 542 N N . CYS A 1 71 ? 12.614 1.218 6.406 1.00 95.50 71 CYS A N 1
ATOM 543 C CA . CYS A 1 71 ? 12.851 0.797 5.028 1.00 95.50 71 CYS A CA 1
ATOM 544 C C . CYS A 1 71 ? 13.742 1.773 4.236 1.00 95.50 71 CYS A C 1
ATOM 546 O O . CYS A 1 71 ? 14.474 1.324 3.355 1.00 95.50 71 CYS A O 1
ATOM 548 N N . VAL A 1 72 ? 13.716 3.071 4.566 1.00 96.50 72 VAL A N 1
ATOM 549 C CA . VAL A 1 72 ? 14.609 4.093 3.990 1.00 96.50 72 VAL A CA 1
ATOM 550 C C . VAL A 1 72 ? 16.000 3.977 4.606 1.00 96.50 72 VAL A C 1
ATOM 552 O O . VAL A 1 72 ? 16.990 3.907 3.878 1.00 96.50 72 VAL A O 1
ATOM 555 N N . ALA A 1 73 ? 16.078 3.869 5.938 1.00 95.69 73 ALA A N 1
ATOM 556 C CA . ALA A 1 73 ? 17.346 3.712 6.654 1.00 95.69 73 ALA A CA 1
ATOM 557 C C . ALA A 1 73 ? 18.126 2.467 6.189 1.00 95.69 73 ALA A C 1
ATOM 559 O O . ALA A 1 73 ? 19.332 2.535 5.962 1.00 95.69 73 ALA A O 1
ATOM 560 N N . ALA A 1 74 ? 17.428 1.350 5.963 1.00 96.88 74 ALA A N 1
ATOM 561 C CA . ALA A 1 74 ? 18.023 0.089 5.527 1.00 96.88 74 ALA A CA 1
ATOM 562 C C . ALA A 1 74 ? 18.447 0.054 4.046 1.00 96.88 74 ALA A C 1
ATOM 564 O O . ALA A 1 74 ? 19.072 -0.922 3.618 1.00 96.88 74 ALA A O 1
ATOM 565 N N . CYS A 1 75 ? 18.086 1.060 3.242 1.00 97.50 75 CYS A N 1
ATOM 566 C CA . CYS A 1 75 ? 18.426 1.089 1.825 1.00 97.50 75 CYS A CA 1
ATOM 567 C C . CYS A 1 75 ? 19.934 1.352 1.634 1.00 97.50 75 CYS A C 1
ATOM 569 O O . CYS A 1 75 ? 20.420 2.417 2.033 1.00 97.50 75 CYS A O 1
ATOM 571 N N . PRO A 1 76 ? 20.676 0.416 1.007 1.00 97.38 76 PRO A N 1
ATOM 572 C CA . PRO A 1 76 ? 22.129 0.516 0.849 1.00 97.38 76 PRO A CA 1
ATOM 573 C C . PRO A 1 76 ? 22.552 1.331 -0.380 1.00 97.38 76 PRO A C 1
ATOM 575 O O . PRO A 1 76 ? 23.733 1.595 -0.548 1.00 97.38 76 PRO A O 1
ATOM 578 N N . VAL A 1 77 ? 21.610 1.679 -1.264 1.00 95.62 77 VAL A N 1
ATOM 579 C CA . VAL A 1 77 ? 21.886 2.475 -2.467 1.00 95.62 77 VAL A CA 1
ATOM 580 C C . VAL A 1 77 ? 22.493 3.812 -2.058 1.00 95.62 77 VAL A C 1
ATOM 582 O O . VAL A 1 77 ? 21.938 4.488 -1.186 1.00 95.62 77 VAL A O 1
ATOM 585 N N . SER A 1 78 ? 23.601 4.187 -2.697 1.00 94.81 78 SER A N 1
ATOM 586 C CA . SER A 1 78 ? 24.249 5.478 -2.477 1.00 94.81 78 SER A CA 1
ATOM 587 C C . SER A 1 78 ? 23.248 6.615 -2.700 1.00 94.81 78 SER A C 1
ATOM 589 O O . SER A 1 78 ? 22.470 6.560 -3.656 1.00 94.81 78 SER A O 1
ATOM 591 N N . PRO A 1 79 ? 23.202 7.623 -1.823 1.00 93.31 79 PRO A N 1
ATOM 592 C CA . PRO A 1 79 ? 22.293 8.747 -1.983 1.00 93.31 79 PRO A CA 1
ATOM 593 C C . PRO A 1 79 ? 22.715 9.661 -3.147 1.00 93.31 79 PRO A C 1
ATOM 595 O O . PRO A 1 79 ? 23.893 9.744 -3.483 1.00 93.31 79 PRO A O 1
ATOM 598 N N . VAL A 1 80 ? 21.751 10.360 -3.744 1.00 89.19 80 VAL A N 1
ATOM 599 C CA . VAL A 1 80 ? 21.963 11.531 -4.618 1.00 89.19 80 VAL A CA 1
ATOM 600 C C . VAL A 1 80 ? 21.321 12.757 -3.989 1.00 89.19 80 VAL A C 1
ATOM 602 O O . VAL A 1 80 ? 20.378 12.608 -3.215 1.00 89.19 80 VAL A O 1
ATOM 605 N N . ALA A 1 81 ? 21.817 13.953 -4.300 1.00 90.81 81 ALA A N 1
ATOM 606 C CA . ALA A 1 81 ? 21.242 15.193 -3.788 1.00 90.81 81 ALA A CA 1
ATOM 607 C C . ALA A 1 81 ? 19.784 15.361 -4.251 1.00 90.81 81 ALA A C 1
ATOM 609 O O . ALA A 1 81 ? 19.476 15.184 -5.428 1.00 90.81 81 ALA A O 1
ATOM 610 N N . ASP A 1 82 ? 18.900 15.685 -3.309 1.00 87.19 82 ASP A N 1
ATOM 611 C CA . ASP A 1 82 ? 17.483 15.963 -3.550 1.00 87.19 82 ASP A CA 1
ATOM 612 C C . ASP A 1 82 ? 16.923 16.774 -2.373 1.00 87.19 82 ASP A C 1
ATOM 614 O O . ASP A 1 82 ? 16.639 16.239 -1.298 1.00 87.19 82 ASP A O 1
ATOM 618 N N . THR A 1 83 ? 16.778 18.085 -2.563 1.00 89.69 83 THR A N 1
ATOM 619 C CA . THR A 1 83 ? 16.341 19.026 -1.517 1.00 89.69 83 THR A CA 1
ATOM 620 C C . THR A 1 83 ? 14.905 18.794 -1.054 1.00 89.69 83 THR A C 1
ATOM 622 O O . THR A 1 83 ? 14.526 19.259 0.021 1.00 89.69 83 THR A O 1
ATOM 625 N N . ASN A 1 84 ? 14.112 18.032 -1.811 1.00 87.50 84 ASN A N 1
ATOM 626 C CA . ASN A 1 84 ? 12.744 17.694 -1.435 1.00 87.50 84 ASN A CA 1
ATOM 627 C C . ASN A 1 84 ? 12.665 16.520 -0.461 1.00 87.50 84 ASN A C 1
ATOM 629 O O . ASN A 1 84 ? 11.607 16.282 0.133 1.00 87.50 84 ASN A O 1
ATOM 633 N N . CYS A 1 85 ? 13.769 15.792 -0.297 1.00 90.44 85 CYS A N 1
ATOM 634 C CA . CYS A 1 85 ? 13.880 14.643 0.581 1.00 90.44 85 CYS A CA 1
ATOM 635 C C . CYS A 1 85 ? 14.369 15.032 1.977 1.00 90.44 85 CYS A C 1
ATOM 637 O O . CYS A 1 85 ? 15.152 15.965 2.166 1.00 90.44 85 CYS A O 1
ATOM 639 N N . VAL A 1 86 ? 13.949 14.260 2.978 1.00 91.56 86 VAL A N 1
ATOM 640 C CA . VAL A 1 86 ? 14.509 14.349 4.331 1.00 91.56 86 VAL A CA 1
ATOM 641 C C . VAL A 1 86 ? 16.022 14.115 4.258 1.00 91.56 86 VAL A C 1
ATOM 643 O O . VAL A 1 86 ? 16.477 13.118 3.700 1.00 91.56 86 VAL A O 1
ATOM 646 N N . GLY A 1 87 ? 16.801 15.043 4.818 1.00 91.88 87 GLY A N 1
ATOM 647 C CA . GLY A 1 87 ? 18.265 15.003 4.763 1.00 91.88 87 GLY A CA 1
ATOM 648 C C . GLY A 1 87 ? 18.870 15.458 3.429 1.00 91.88 87 GLY A C 1
ATOM 649 O O . GLY A 1 87 ? 20.044 15.175 3.195 1.00 91.88 87 GLY A O 1
ATOM 650 N N . GLY A 1 88 ? 18.088 16.115 2.560 1.00 90.81 88 GLY A N 1
ATOM 651 C CA . GLY A 1 88 ? 18.562 16.711 1.305 1.00 90.81 88 GLY A CA 1
ATOM 652 C C . GLY A 1 88 ? 19.059 15.694 0.279 1.00 90.81 88 GLY A C 1
ATOM 653 O O . GLY A 1 88 ? 19.855 16.035 -0.596 1.00 90.81 88 GLY A O 1
ATOM 654 N N . GLN A 1 89 ? 18.651 14.430 0.418 1.00 89.44 89 GLN A N 1
ATOM 655 C CA . GLN A 1 89 ? 19.191 13.337 -0.374 1.00 89.44 89 GLN A CA 1
ATOM 656 C C . GLN A 1 89 ? 18.197 12.192 -0.583 1.00 89.44 89 GLN A C 1
ATOM 658 O O . GLN A 1 89 ? 17.376 11.881 0.283 1.00 89.44 89 GLN A O 1
ATOM 663 N N . ARG A 1 90 ? 18.324 11.507 -1.720 1.00 89.94 90 ARG A N 1
ATOM 664 C CA . ARG A 1 90 ? 17.445 10.425 -2.165 1.00 89.94 90 ARG A CA 1
ATOM 665 C C . ARG A 1 90 ? 18.220 9.140 -2.453 1.00 89.94 90 ARG A C 1
ATOM 667 O O . ARG A 1 90 ? 19.212 9.135 -3.178 1.00 89.94 90 ARG A O 1
ATOM 674 N N . LYS A 1 91 ? 17.742 8.020 -1.905 1.00 92.69 91 LYS A N 1
ATOM 675 C CA . LYS A 1 91 ? 18.159 6.648 -2.262 1.00 92.69 91 LYS A CA 1
ATOM 676 C C . LYS A 1 91 ? 17.045 5.977 -3.082 1.00 92.69 91 LYS A C 1
ATOM 678 O O . LYS A 1 91 ? 16.059 6.624 -3.407 1.00 92.69 91 LYS A O 1
ATOM 683 N N . ALA A 1 92 ? 17.150 4.675 -3.366 1.00 92.69 92 ALA A N 1
ATOM 684 C CA . ALA A 1 92 ? 16.041 3.927 -3.979 1.00 92.69 92 ALA A CA 1
ATOM 685 C C . ALA A 1 92 ? 14.785 3.869 -3.091 1.00 92.69 92 ALA A C 1
ATOM 687 O O . ALA A 1 92 ? 13.674 3.842 -3.589 1.00 92.69 92 ALA A O 1
ATOM 688 N N . MET A 1 93 ? 14.944 3.881 -1.769 1.00 94.81 93 MET A N 1
ATOM 689 C CA . MET A 1 93 ? 13.858 4.144 -0.823 1.00 94.81 93 MET A CA 1
ATOM 690 C C . MET A 1 93 ? 14.139 5.476 -0.151 1.00 94.81 93 MET A C 1
ATOM 692 O O . MET A 1 93 ? 15.240 5.666 0.368 1.00 94.81 93 MET A O 1
ATOM 696 N N . TYR A 1 94 ? 13.168 6.378 -0.123 1.00 94.19 94 TYR A N 1
ATOM 697 C CA . TYR A 1 94 ? 13.363 7.725 0.412 1.00 94.19 94 TYR A CA 1
ATOM 698 C C . TYR A 1 94 ? 12.069 8.285 1.005 1.00 94.19 94 TYR A C 1
ATOM 700 O O . TYR A 1 94 ? 10.989 7.722 0.816 1.00 94.19 94 TYR A O 1
ATOM 708 N N . LYS A 1 95 ? 12.187 9.372 1.770 1.00 93.69 95 LYS A N 1
ATOM 709 C CA . LYS A 1 95 ? 11.054 10.103 2.345 1.00 93.69 95 LYS A CA 1
ATOM 710 C C . LYS A 1 95 ? 11.146 11.564 1.924 1.00 93.69 95 LYS A C 1
ATOM 712 O O . LYS A 1 95 ? 12.201 12.174 2.085 1.00 93.69 95 LYS A O 1
ATOM 717 N N . LEU A 1 96 ? 10.052 12.105 1.402 1.00 91.88 96 LEU A N 1
ATOM 718 C CA . LEU A 1 96 ? 9.900 13.536 1.156 1.00 91.88 96 LEU A CA 1
ATOM 719 C C . LEU A 1 96 ? 9.717 14.287 2.479 1.00 91.88 96 LEU A C 1
ATOM 721 O O . LEU A 1 96 ? 9.215 13.725 3.453 1.00 91.88 96 LEU A O 1
ATOM 725 N N . THR A 1 97 ? 10.126 15.551 2.528 1.00 91.44 97 THR A N 1
ATOM 726 C CA . THR A 1 97 ? 9.889 16.410 3.697 1.00 91.44 97 THR A CA 1
ATOM 727 C C . THR A 1 97 ? 8.388 16.587 3.952 1.00 91.44 97 THR A C 1
ATOM 729 O O . THR A 1 97 ? 7.565 16.419 3.049 1.00 91.44 97 THR A O 1
ATOM 732 N N . ALA A 1 98 ? 8.009 16.965 5.178 1.00 89.44 98 ALA A N 1
ATOM 733 C CA . ALA A 1 98 ? 6.612 17.269 5.502 1.00 89.44 98 ALA A CA 1
ATOM 734 C C . ALA A 1 98 ? 6.042 18.374 4.594 1.00 89.44 98 ALA A C 1
ATOM 736 O O . ALA A 1 98 ? 4.906 18.253 4.145 1.00 89.44 98 ALA A O 1
ATOM 737 N N . ALA A 1 99 ? 6.870 19.373 4.247 1.00 87.19 99 ALA A N 1
ATOM 738 C CA . ALA A 1 99 ? 6.556 20.441 3.292 1.00 87.19 99 ALA A CA 1
ATOM 739 C C . ALA A 1 99 ? 6.084 19.909 1.924 1.00 87.19 99 ALA A C 1
ATOM 741 O O . ALA A 1 99 ? 5.257 20.544 1.266 1.00 87.19 99 ALA A O 1
ATOM 742 N N . ASN A 1 100 ? 6.568 18.722 1.551 1.00 85.50 100 ASN A N 1
ATOM 743 C CA . ASN A 1 100 ? 6.311 18.016 0.300 1.00 85.50 100 ASN A CA 1
ATOM 744 C C . ASN A 1 100 ? 5.397 16.792 0.500 1.00 85.50 100 ASN A C 1
ATOM 746 O O . ASN A 1 100 ? 5.515 15.790 -0.204 1.00 85.50 100 ASN A O 1
ATOM 750 N N . GLY A 1 101 ? 4.518 16.832 1.506 1.00 85.62 101 GLY A N 1
ATOM 751 C CA . GLY A 1 101 ? 3.524 15.788 1.769 1.00 85.62 101 GLY A CA 1
ATOM 752 C C . GLY A 1 101 ? 4.049 14.581 2.549 1.00 85.62 101 GLY A C 1
ATOM 753 O O . GLY A 1 101 ? 3.269 13.715 2.950 1.00 85.62 101 GLY A O 1
ATOM 754 N N . GLY A 1 102 ? 5.356 14.512 2.822 1.00 90.12 102 GLY A N 1
ATOM 755 C CA . GLY A 1 102 ? 5.887 13.542 3.775 1.00 90.12 102 GLY A CA 1
ATOM 756 C C . GLY A 1 102 ? 5.870 12.083 3.307 1.00 90.12 102 GLY A C 1
ATOM 757 O O . GLY A 1 102 ? 5.883 11.145 4.116 1.00 90.12 102 GLY A O 1
ATOM 758 N N . PHE A 1 103 ? 5.784 11.872 1.996 1.00 91.69 103 PHE A N 1
ATOM 759 C CA . PHE A 1 103 ? 5.638 10.555 1.394 1.00 91.69 103 PHE A CA 1
ATOM 760 C C . PHE A 1 103 ? 6.904 9.716 1.542 1.00 91.69 103 PHE A C 1
ATOM 762 O O . PHE A 1 103 ? 7.988 10.135 1.157 1.00 91.69 103 PHE A O 1
ATOM 769 N N . VAL A 1 104 ? 6.754 8.474 2.003 1.00 94.50 104 VAL A N 1
ATOM 770 C CA . VAL A 1 104 ? 7.770 7.431 1.808 1.00 94.50 104 VAL A CA 1
ATOM 771 C C . VAL A 1 104 ? 7.587 6.794 0.430 1.00 94.50 104 VAL A C 1
ATOM 773 O O . VAL A 1 104 ? 6.570 6.130 0.194 1.00 94.50 104 VAL A O 1
ATOM 776 N N . LEU A 1 105 ? 8.568 6.970 -0.450 1.00 92.62 105 LEU A N 1
ATOM 777 C CA . LEU A 1 105 ? 8.532 6.609 -1.868 1.00 92.62 105 LEU A CA 1
ATOM 778 C C . LEU A 1 105 ? 9.649 5.620 -2.239 1.00 92.62 105 LEU A C 1
ATOM 780 O O . LEU A 1 105 ? 10.533 5.311 -1.432 1.00 92.62 105 LEU A O 1
ATOM 784 N N . HIS A 1 106 ? 9.543 5.091 -3.456 1.00 91.94 106 HIS A N 1
ATOM 785 C CA . HIS A 1 106 ? 10.488 4.172 -4.076 1.00 91.94 106 HIS A CA 1
ATOM 786 C C . HIS A 1 106 ? 10.868 4.705 -5.461 1.00 91.94 106 HIS A C 1
ATOM 788 O O . HIS A 1 106 ? 9.997 5.183 -6.180 1.00 91.94 106 HIS A O 1
ATOM 794 N N . ASP A 1 107 ? 12.152 4.641 -5.794 1.00 89.69 107 ASP A N 1
ATOM 795 C CA . ASP A 1 107 ? 12.707 4.969 -7.104 1.00 89.69 107 ASP A CA 1
ATOM 796 C C . ASP A 1 107 ? 13.154 3.664 -7.776 1.00 89.69 107 ASP A C 1
ATOM 798 O O . ASP A 1 107 ? 14.101 3.004 -7.324 1.00 89.69 107 ASP A O 1
ATOM 802 N N . ASP A 1 108 ? 12.431 3.291 -8.831 1.00 87.50 108 ASP A N 1
ATOM 803 C CA . ASP A 1 108 ? 12.608 2.041 -9.567 1.00 87.50 108 ASP A CA 1
ATOM 804 C C . ASP A 1 108 ? 13.972 1.966 -10.268 1.00 87.50 108 ASP A C 1
ATOM 806 O O . ASP A 1 108 ? 14.605 0.906 -10.277 1.00 87.50 108 ASP A O 1
ATOM 810 N N . GLU A 1 109 ? 14.472 3.084 -10.794 1.00 86.31 109 GLU A N 1
ATOM 811 C CA . GLU A 1 109 ? 15.728 3.143 -11.553 1.00 86.31 109 GLU A CA 1
ATOM 812 C C . GLU A 1 109 ? 16.942 2.924 -10.654 1.00 86.31 109 GLU A C 1
ATOM 814 O O . GLU A 1 109 ? 17.923 2.279 -11.027 1.00 86.31 109 GLU A O 1
ATOM 819 N N . ARG A 1 110 ? 16.859 3.392 -9.409 1.00 90.00 110 ARG A N 1
ATOM 820 C CA . ARG A 1 110 ? 17.936 3.230 -8.423 1.00 90.00 110 ARG A CA 1
ATOM 821 C C . ARG A 1 110 ? 17.892 1.881 -7.705 1.00 90.00 110 ARG A C 1
ATOM 823 O O . ARG A 1 110 ? 18.844 1.519 -7.004 1.00 90.00 110 ARG A O 1
ATOM 830 N N . CYS A 1 111 ? 16.783 1.151 -7.804 1.00 93.19 111 CYS A N 1
ATOM 831 C CA . CYS A 1 111 ? 16.588 -0.103 -7.093 1.00 93.19 111 CYS A CA 1
ATOM 832 C C . CYS A 1 111 ? 17.216 -1.288 -7.836 1.00 93.19 111 CYS A C 1
ATOM 834 O O . CYS A 1 111 ? 16.929 -1.549 -9.000 1.00 93.19 111 CYS A O 1
ATOM 836 N N . TYR A 1 112 ? 18.027 -2.072 -7.125 1.00 93.88 112 TYR A N 1
ATOM 837 C CA . TYR A 1 112 ? 18.626 -3.306 -7.650 1.00 93.88 112 TYR A CA 1
ATOM 838 C C . TYR A 1 112 ? 18.098 -4.580 -6.966 1.00 93.88 112 TYR A C 1
ATOM 840 O O . TYR A 1 112 ? 18.717 -5.640 -7.053 1.00 93.88 112 TYR A O 1
ATOM 848 N N . GLY A 1 113 ? 16.977 -4.484 -6.240 1.00 95.19 113 GLY A N 1
ATOM 849 C CA . GLY A 1 113 ? 16.262 -5.669 -5.751 1.00 95.19 113 GLY A CA 1
ATOM 850 C C . GLY A 1 113 ? 16.879 -6.372 -4.535 1.00 95.19 113 GLY A C 1
ATOM 851 O O . GLY A 1 113 ? 16.556 -7.521 -4.263 1.00 95.19 113 GLY A O 1
ATOM 852 N N . CYS A 1 114 ? 17.730 -5.715 -3.732 1.00 96.19 114 CYS A N 1
ATOM 853 C CA . CYS A 1 114 ? 18.351 -6.359 -2.552 1.00 96.19 114 CYS A CA 1
ATOM 854 C C . CYS A 1 114 ? 17.374 -6.732 -1.416 1.00 96.19 114 CYS A C 1
ATOM 856 O O . CYS A 1 114 ? 17.731 -7.471 -0.488 1.00 96.19 114 CYS A O 1
ATOM 858 N N . ARG A 1 115 ? 16.158 -6.166 -1.437 1.00 95.81 115 ARG A N 1
ATOM 859 C CA . ARG A 1 115 ? 15.068 -6.416 -0.474 1.00 95.81 115 ARG A CA 1
ATOM 860 C C . ARG A 1 115 ? 15.434 -6.148 0.998 1.00 95.81 115 ARG A C 1
ATOM 862 O O . ARG A 1 115 ? 14.767 -6.638 1.908 1.00 95.81 115 ARG A O 1
ATOM 869 N N . ARG A 1 116 ? 16.471 -5.342 1.277 1.00 97.06 116 ARG A N 1
ATOM 870 C CA . ARG A 1 116 ? 16.814 -4.911 2.654 1.00 97.06 116 ARG A CA 1
ATOM 871 C C . ARG A 1 116 ? 15.703 -4.068 3.281 1.00 97.06 116 ARG A C 1
ATOM 873 O O . ARG A 1 116 ? 15.365 -4.266 4.441 1.00 97.06 116 ARG A O 1
ATOM 880 N N . CYS A 1 117 ? 15.078 -3.200 2.490 1.00 96.44 117 CYS A N 1
ATOM 881 C CA . CYS A 1 117 ? 13.913 -2.414 2.891 1.00 96.44 117 CYS A CA 1
ATOM 882 C C . CYS A 1 117 ? 12.719 -3.290 3.308 1.00 96.44 117 CYS A C 1
ATOM 884 O O . CYS A 1 117 ? 12.071 -2.992 4.309 1.00 96.44 117 CYS A O 1
ATOM 886 N N . GLN A 1 118 ? 12.473 -4.391 2.591 1.00 95.19 118 GLN A N 1
ATOM 887 C CA . GLN A 1 118 ? 11.433 -5.368 2.921 1.00 95.19 118 GLN A CA 1
ATOM 888 C C . GLN A 1 118 ? 11.744 -6.099 4.233 1.00 95.19 118 GLN A C 1
ATOM 890 O O . GLN A 1 118 ? 10.857 -6.235 5.064 1.00 95.19 118 GLN A O 1
ATOM 895 N N . ARG A 1 119 ? 13.004 -6.500 4.463 1.00 93.00 119 ARG A N 1
ATOM 896 C CA . ARG A 1 119 ? 13.443 -7.124 5.731 1.00 93.00 119 ARG A CA 1
ATOM 897 C C . ARG A 1 119 ? 13.354 -6.185 6.933 1.00 93.00 119 ARG A C 1
ATOM 899 O O . ARG A 1 119 ? 13.075 -6.634 8.037 1.00 93.00 119 ARG A O 1
ATOM 906 N N . ALA A 1 120 ? 13.624 -4.899 6.724 1.00 93.56 120 ALA A N 1
ATOM 907 C CA . ALA A 1 120 ? 13.622 -3.897 7.785 1.00 93.56 120 ALA A CA 1
ATOM 908 C C . ALA A 1 120 ? 12.217 -3.384 8.136 1.00 93.56 120 ALA A C 1
ATOM 910 O O . ALA A 1 120 ? 12.007 -2.859 9.228 1.00 93.56 120 ALA A O 1
ATOM 911 N N . CYS A 1 121 ? 11.255 -3.487 7.216 1.00 93.00 121 CYS A N 1
ATOM 912 C CA . CYS A 1 121 ? 9.906 -2.994 7.448 1.00 93.00 121 CYS A CA 1
ATOM 913 C C . CYS A 1 121 ? 9.146 -3.924 8.414 1.00 93.00 121 CYS A C 1
ATOM 915 O O . CYS A 1 121 ? 8.957 -5.096 8.091 1.00 93.00 121 CYS A O 1
ATOM 917 N N . PRO A 1 122 ? 8.614 -3.418 9.544 1.00 90.38 122 PRO A N 1
ATOM 918 C CA . PRO A 1 122 ? 7.904 -4.252 10.521 1.00 90.38 122 PRO A CA 1
ATOM 919 C C . PRO A 1 122 ? 6.552 -4.787 10.016 1.00 90.38 122 PRO A C 1
ATOM 921 O O . PRO A 1 122 ? 5.941 -5.614 10.682 1.00 90.38 122 PRO A O 1
ATOM 924 N N . TYR A 1 123 ? 6.102 -4.332 8.844 1.00 91.06 123 TYR A N 1
ATOM 925 C CA . TYR A 1 123 ? 4.828 -4.686 8.211 1.00 91.06 123 TYR A CA 1
ATOM 926 C C . TYR A 1 123 ? 5.008 -5.475 6.910 1.00 91.06 123 TYR A C 1
ATOM 928 O O . TYR A 1 123 ? 4.094 -5.540 6.089 1.00 91.06 123 TYR A O 1
ATOM 936 N N . SER A 1 124 ? 6.212 -5.987 6.657 1.00 92.06 124 SER A N 1
ATOM 937 C CA . SER A 1 124 ? 6.520 -6.734 5.440 1.00 92.06 124 SER A CA 1
ATOM 938 C C . SER A 1 124 ? 7.036 -8.127 5.761 1.00 92.06 124 SER A C 1
ATOM 940 O O . SER A 1 124 ? 7.699 -8.343 6.773 1.00 92.06 124 SER A O 1
ATOM 942 N N . ALA A 1 125 ? 6.758 -9.056 4.857 1.00 91.19 125 ALA A N 1
ATOM 943 C CA . ALA A 1 125 ? 7.277 -10.413 4.867 1.00 91.19 125 ALA A CA 1
ATOM 944 C C . ALA A 1 125 ? 8.026 -10.650 3.558 1.00 91.19 125 ALA A C 1
ATOM 946 O O . ALA A 1 125 ? 7.577 -10.187 2.511 1.00 91.19 125 ALA A O 1
ATOM 947 N N . LEU A 1 126 ? 9.156 -11.362 3.599 1.00 91.25 126 LEU A N 1
ATOM 948 C CA . LEU A 1 126 ? 9.860 -11.762 2.375 1.00 91.25 126 LEU A CA 1
ATOM 949 C C . LEU A 1 126 ? 9.069 -12.790 1.572 1.00 91.25 126 LEU A C 1
ATOM 951 O O . LEU A 1 126 ? 9.113 -12.765 0.352 1.00 91.25 126 LEU A O 1
ATOM 955 N N . ASP A 1 127 ? 8.355 -13.675 2.246 1.00 92.00 127 ASP A N 1
ATOM 956 C CA . ASP A 1 127 ? 7.442 -14.619 1.628 1.00 92.00 127 ASP A CA 1
ATOM 957 C C . ASP A 1 127 ? 6.247 -14.756 2.566 1.00 92.00 127 ASP A C 1
ATOM 959 O O . ASP A 1 127 ? 6.410 -15.118 3.734 1.00 92.00 127 ASP A O 1
ATOM 963 N N . VAL A 1 128 ? 5.056 -14.394 2.093 1.00 90.19 128 VAL A N 1
ATOM 964 C CA . VAL A 1 128 ? 3.863 -14.405 2.944 1.00 90.19 128 VAL A CA 1
ATOM 965 C C . VAL A 1 128 ? 3.385 -15.820 3.269 1.00 90.19 128 VAL A C 1
ATOM 967 O O . VAL A 1 128 ? 2.791 -16.016 4.325 1.00 90.19 128 VAL A O 1
ATOM 970 N N . ASN A 1 129 ? 3.681 -16.814 2.428 1.00 89.44 129 ASN A N 1
ATOM 971 C CA . ASN A 1 129 ? 3.301 -18.204 2.679 1.00 89.44 129 ASN A CA 1
ATOM 972 C C . ASN A 1 129 ? 4.222 -18.818 3.735 1.00 89.44 129 ASN A C 1
ATOM 974 O O . ASN A 1 129 ? 3.753 -19.281 4.772 1.00 89.44 129 ASN A O 1
ATOM 978 N N . SER A 1 130 ? 5.533 -18.744 3.505 1.00 90.12 130 SER A N 1
ATOM 979 C CA . SER A 1 130 ? 6.564 -19.304 4.388 1.00 90.12 130 SER A CA 1
ATOM 980 C C . SER A 1 130 ? 6.544 -18.654 5.766 1.00 90.12 130 SER A C 1
ATOM 982 O O . SER A 1 130 ? 6.833 -19.295 6.771 1.00 90.12 130 SER A O 1
ATOM 984 N N . ALA A 1 131 ? 6.183 -17.373 5.823 1.00 87.00 131 ALA A N 1
ATOM 985 C CA . ALA A 1 131 ? 6.075 -16.652 7.076 1.00 87.00 131 ALA A CA 1
ATOM 986 C C . ALA A 1 131 ? 4.659 -16.688 7.684 1.00 87.00 131 ALA A C 1
ATOM 988 O O . ALA A 1 131 ? 4.446 -16.144 8.762 1.00 87.00 131 ALA A O 1
ATOM 989 N N . ASN A 1 132 ? 3.685 -17.320 7.018 1.00 85.38 132 ASN A N 1
ATOM 990 C CA . ASN A 1 132 ? 2.278 -17.351 7.430 1.00 85.38 132 ASN A CA 1
ATOM 991 C C . ASN A 1 132 ? 1.663 -15.946 7.649 1.00 85.38 132 ASN A C 1
ATOM 993 O O . ASN A 1 132 ? 0.796 -15.745 8.503 1.00 85.38 132 ASN A O 1
ATOM 997 N N . ALA A 1 133 ? 2.124 -14.955 6.884 1.00 87.44 133 ALA A N 1
ATOM 998 C CA . ALA A 1 133 ? 1.577 -13.602 6.885 1.00 87.44 133 ALA A CA 1
ATOM 999 C C . ALA A 1 133 ? 0.323 -13.518 6.005 1.00 87.44 133 ALA A C 1
ATOM 1001 O O . ALA A 1 133 ? 0.246 -14.145 4.951 1.00 87.44 133 ALA A O 1
ATOM 1002 N N . GLN A 1 134 ? -0.634 -12.670 6.390 1.00 87.81 134 GLN A N 1
ATOM 1003 C CA . GLN A 1 134 ? -1.772 -12.348 5.515 1.00 87.81 134 GLN A CA 1
ATOM 1004 C C . GLN A 1 134 ? -1.428 -11.277 4.471 1.00 87.81 134 GLN A C 1
ATOM 1006 O O . GLN A 1 134 ? -1.991 -11.290 3.383 1.00 87.81 134 GLN A O 1
ATOM 1011 N N . PHE A 1 135 ? -0.484 -10.380 4.779 1.00 89.81 135 PHE A N 1
ATOM 1012 C CA . PHE A 1 135 ? -0.117 -9.257 3.915 1.00 89.81 135 PHE A CA 1
ATOM 1013 C C . PHE A 1 135 ? 1.370 -8.896 4.027 1.00 89.81 135 PHE A C 1
ATOM 1015 O O . PHE A 1 135 ? 2.062 -9.296 4.966 1.00 89.81 135 PHE A O 1
ATOM 1022 N N . SER A 1 136 ? 1.848 -8.092 3.078 1.00 92.31 136 SER A N 1
ATOM 1023 C CA . SER A 1 136 ? 3.160 -7.444 3.121 1.00 92.31 136 SER A CA 1
ATOM 1024 C C . SER A 1 136 ? 3.076 -6.073 2.458 1.00 92.31 136 SER A C 1
ATOM 1026 O O . SER A 1 136 ? 2.628 -5.973 1.318 1.00 92.31 136 SER A O 1
ATOM 1028 N N . VAL A 1 137 ? 3.517 -5.006 3.136 1.00 93.75 137 VAL A N 1
ATOM 1029 C CA . VAL A 1 137 ? 3.427 -3.639 2.569 1.00 93.75 137 VAL A CA 1
ATOM 1030 C C . VAL A 1 137 ? 4.508 -3.320 1.535 1.00 93.75 137 VAL A C 1
ATOM 1032 O O . VAL A 1 137 ? 4.358 -2.360 0.776 1.00 93.75 137 VAL A O 1
ATOM 1035 N N . ILE A 1 138 ? 5.599 -4.091 1.526 1.00 95.38 138 ILE A N 1
ATOM 1036 C CA . ILE A 1 138 ? 6.630 -4.079 0.486 1.00 95.38 138 ILE A CA 1
ATOM 1037 C C . ILE A 1 138 ? 6.628 -5.457 -0.175 1.00 95.38 138 ILE A C 1
ATOM 1039 O O . ILE A 1 138 ? 6.738 -6.473 0.513 1.00 95.38 138 ILE A O 1
ATOM 1043 N N . SER A 1 139 ? 6.506 -5.492 -1.497 1.00 95.19 139 SER A N 1
ATOM 1044 C CA . SER A 1 139 ? 6.594 -6.713 -2.308 1.00 95.19 139 SER A CA 1
ATOM 1045 C C . SER A 1 139 ? 7.867 -6.680 -3.151 1.00 95.19 139 SER A C 1
ATOM 1047 O O . SER A 1 139 ? 8.279 -5.611 -3.581 1.00 95.19 139 SER A O 1
ATOM 1049 N N . GLY A 1 140 ? 8.517 -7.819 -3.378 1.00 95.06 140 GLY A N 1
ATOM 1050 C CA . GLY A 1 140 ? 9.674 -7.916 -4.276 1.00 95.06 140 GLY A CA 1
ATOM 1051 C C . GLY A 1 140 ? 9.285 -8.488 -5.635 1.00 95.06 140 GLY A C 1
ATOM 1052 O O . GLY A 1 140 ? 8.657 -9.533 -5.687 1.00 95.06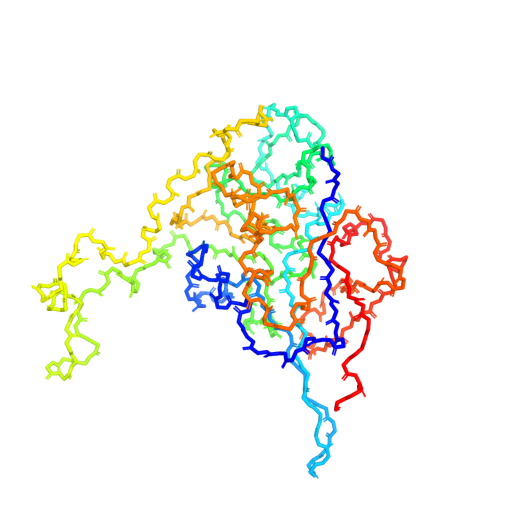 140 GLY A O 1
ATOM 1053 N N . TYR A 1 141 ? 9.679 -7.855 -6.731 1.00 93.44 141 TYR A N 1
ATOM 1054 C CA . TYR A 1 141 ? 9.618 -8.506 -8.036 1.00 93.44 141 TYR A CA 1
ATOM 1055 C C . TYR A 1 141 ? 10.772 -9.488 -8.173 1.00 93.44 141 TYR A C 1
ATOM 1057 O O . TYR A 1 141 ? 11.907 -9.187 -7.792 1.00 93.44 141 TYR A O 1
ATOM 1065 N N . ASP A 1 142 ? 10.462 -10.666 -8.705 1.00 90.75 142 ASP A N 1
ATOM 1066 C CA . ASP A 1 142 ? 11.449 -11.709 -8.936 1.00 90.75 142 ASP A CA 1
ATOM 1067 C C . ASP A 1 142 ? 12.521 -11.236 -9.932 1.00 90.75 142 ASP A C 1
ATOM 1069 O O . ASP A 1 142 ? 12.298 -10.307 -10.709 1.00 90.75 142 ASP A O 1
ATOM 1073 N N . ARG A 1 143 ? 13.722 -11.818 -9.871 1.00 90.75 143 ARG A N 1
ATOM 1074 C CA . ARG A 1 143 ? 14.828 -11.446 -10.766 1.00 90.75 143 ARG A CA 1
ATOM 1075 C C . ARG A 1 143 ? 14.783 -12.190 -12.101 1.00 90.75 143 ARG A C 1
ATOM 1077 O O . ARG A 1 143 ? 15.348 -11.701 -13.078 1.00 90.75 143 ARG A O 1
ATOM 1084 N N . LEU A 1 144 ? 14.176 -13.366 -12.124 1.00 89.44 144 LEU A N 1
ATOM 1085 C CA . LEU A 1 144 ? 14.137 -14.284 -13.255 1.00 89.44 144 LEU A CA 1
ATOM 1086 C C . LEU A 1 144 ? 12.785 -14.244 -13.973 1.00 89.44 144 LEU A C 1
ATOM 1088 O O . LEU A 1 144 ? 12.744 -14.491 -15.173 1.00 89.44 144 LEU A O 1
ATOM 1092 N N . GLN A 1 145 ? 11.706 -13.893 -13.270 1.00 85.38 145 GLN A N 1
ATOM 1093 C CA . GLN A 1 145 ? 10.356 -13.844 -13.832 1.00 85.38 145 GLN A CA 1
ATOM 1094 C C . GLN A 1 145 ? 9.912 -12.419 -14.191 1.00 85.38 145 GLN A C 1
ATOM 1096 O O . GLN A 1 145 ? 10.024 -11.496 -13.379 1.00 85.38 145 GLN A O 1
ATOM 1101 N N . GLU A 1 146 ? 9.342 -12.252 -15.389 1.00 85.31 146 GLU A N 1
ATOM 1102 C CA . GLU A 1 146 ? 8.699 -10.995 -15.775 1.00 85.31 146 GLU A CA 1
ATOM 1103 C C . GLU A 1 146 ? 7.405 -10.777 -14.968 1.00 85.31 146 GLU A C 1
ATOM 1105 O O . GLU A 1 146 ? 6.539 -11.659 -14.942 1.00 85.31 146 GLU A O 1
ATOM 1110 N N . PRO A 1 147 ? 7.222 -9.614 -14.314 1.00 83.00 147 PRO A N 1
ATOM 1111 C CA . PRO A 1 147 ? 6.136 -9.416 -13.355 1.00 83.00 147 PRO A CA 1
ATOM 1112 C C . PRO A 1 147 ? 4.712 -9.567 -13.893 1.00 83.00 147 PRO A C 1
ATOM 1114 O O . PRO A 1 147 ? 3.796 -9.842 -13.116 1.00 83.00 147 PRO A O 1
ATOM 1117 N N . PHE A 1 148 ? 4.530 -9.370 -15.196 1.00 80.25 148 PHE A N 1
ATOM 1118 C CA . PHE A 1 148 ? 3.238 -9.368 -15.879 1.00 80.25 148 PHE A CA 1
ATOM 1119 C C . PHE A 1 148 ? 3.190 -10.404 -17.008 1.00 80.25 148 PHE A C 1
ATOM 1121 O O . PHE A 1 148 ? 2.393 -10.267 -17.926 1.00 80.25 148 PHE A O 1
ATOM 1128 N N . GLN A 1 149 ? 4.017 -11.456 -16.942 1.00 77.56 149 GLN A N 1
ATOM 1129 C CA . GLN A 1 149 ? 4.065 -12.500 -17.976 1.00 77.56 149 GLN A CA 1
ATOM 1130 C C . GLN A 1 149 ? 2.683 -13.097 -18.281 1.00 77.56 149 GLN A C 1
ATOM 1132 O O . GLN A 1 149 ? 2.339 -13.296 -19.434 1.00 77.56 149 GLN A O 1
ATOM 1137 N N . TYR A 1 150 ? 1.860 -13.310 -17.250 1.00 73.88 150 TYR A N 1
ATOM 1138 C CA . TYR A 1 150 ? 0.498 -13.849 -17.374 1.00 73.88 150 TYR A CA 1
ATOM 1139 C C . TYR A 1 150 ? -0.483 -12.945 -18.127 1.00 73.88 150 TYR A C 1
ATOM 1141 O O . TYR A 1 150 ? -1.624 -13.337 -18.324 1.00 73.88 150 TYR A O 1
ATOM 1149 N N . LEU A 1 151 ? -0.076 -11.719 -18.435 1.00 68.50 151 LEU A N 1
ATOM 1150 C CA . LEU A 1 151 ? -0.843 -10.787 -19.242 1.00 68.50 151 LEU A CA 1
ATOM 1151 C C . LEU A 1 151 ? -0.274 -10.636 -20.664 1.00 68.50 151 LEU A C 1
ATOM 1153 O O . LEU A 1 151 ? -0.905 -10.049 -21.531 1.00 68.50 151 LEU A O 1
ATOM 1157 N N . GLN A 1 152 ? 0.949 -11.119 -20.889 1.00 66.75 152 GLN A N 1
ATOM 1158 C CA . GLN A 1 152 ? 1.564 -11.204 -22.214 1.00 66.75 152 GLN A CA 1
ATOM 1159 C C . GLN A 1 152 ? 1.257 -12.541 -22.895 1.00 66.75 152 GLN A C 1
ATOM 1161 O O . GLN A 1 152 ? 1.554 -12.704 -24.072 1.00 66.75 152 GLN A O 1
ATOM 1166 N N . ASP A 1 153 ? 0.721 -13.503 -22.144 1.00 70.06 153 ASP A N 1
ATOM 1167 C CA . ASP A 1 153 ? 0.273 -14.781 -22.670 1.00 70.06 153 ASP A CA 1
ATOM 1168 C C . ASP A 1 153 ? -1.031 -14.581 -23.439 1.00 70.06 153 ASP A C 1
ATOM 1170 O O . ASP A 1 153 ? -2.067 -14.278 -22.852 1.00 70.06 153 ASP A O 1
ATOM 1174 N N . THR A 1 154 ? -0.954 -14.715 -24.759 1.00 72.94 154 THR A N 1
ATOM 1175 C CA . THR A 1 154 ? -2.097 -14.532 -25.651 1.00 72.94 154 THR A CA 1
ATOM 1176 C C . THR A 1 154 ? -2.801 -15.838 -25.993 1.00 72.94 154 THR A C 1
ATOM 1178 O O . THR A 1 154 ? -3.759 -15.828 -26.767 1.00 72.94 154 THR A O 1
ATOM 1181 N N . THR A 1 155 ? -2.352 -16.960 -25.422 1.00 80.25 155 THR A N 1
ATOM 1182 C CA . THR A 1 155 ? -2.869 -18.292 -25.735 1.00 80.25 155 THR A CA 1
ATOM 1183 C C . THR A 1 155 ? -4.193 -18.595 -25.030 1.00 80.25 155 THR A C 1
ATOM 1185 O O . THR A 1 155 ? -4.607 -17.926 -24.083 1.00 80.25 155 THR A O 1
ATOM 1188 N N . GLU A 1 156 ? -4.904 -19.605 -25.529 1.00 82.31 156 GLU A N 1
ATOM 1189 C CA . GLU A 1 156 ? -6.133 -20.099 -24.909 1.00 82.31 156 GLU A CA 1
ATOM 1190 C C . GLU A 1 156 ? -5.828 -20.709 -23.531 1.00 82.31 156 GLU A C 1
ATOM 1192 O O . GLU A 1 156 ? -4.919 -21.528 -23.389 1.00 82.31 156 GLU A O 1
ATOM 1197 N N . TYR A 1 157 ? -6.629 -20.373 -22.514 1.00 80.50 157 TYR A N 1
ATOM 1198 C CA . TYR A 1 157 ? -6.486 -20.972 -21.181 1.00 80.50 157 TYR A CA 1
ATOM 1199 C C . TYR A 1 157 ? -6.795 -22.478 -21.188 1.00 80.50 157 TYR A C 1
ATOM 1201 O O . TYR A 1 157 ? -6.157 -23.259 -20.481 1.00 80.50 157 TYR A O 1
ATOM 1209 N N . ILE A 1 158 ? -7.777 -22.888 -21.996 1.00 85.25 158 ILE A N 1
ATOM 1210 C CA . ILE A 1 158 ? -8.083 -24.282 -22.314 1.00 85.25 158 ILE A CA 1
ATOM 1211 C C . ILE A 1 158 ? -8.136 -24.396 -23.832 1.00 85.25 158 ILE A C 1
ATOM 1213 O O . ILE A 1 158 ? -9.019 -23.809 -24.463 1.00 85.25 158 ILE A O 1
ATOM 1217 N N . ALA A 1 159 ? -7.220 -25.191 -24.385 1.00 86.00 159 ALA A N 1
ATOM 1218 C CA . ALA A 1 159 ? -7.125 -25.431 -25.818 1.00 86.00 159 ALA A CA 1
ATOM 1219 C C . ALA A 1 159 ? -8.498 -25.788 -26.418 1.00 86.00 159 ALA A C 1
ATOM 1221 O O . ALA A 1 159 ? -9.186 -26.696 -25.938 1.00 86.00 159 ALA A O 1
ATOM 1222 N N . SER A 1 160 ? -8.897 -25.045 -27.448 1.00 84.00 160 SER A N 1
ATOM 1223 C CA . SER A 1 160 ? -10.149 -25.168 -28.201 1.00 84.00 160 SER A CA 1
ATOM 1224 C C . SER A 1 160 ? -11.446 -24.961 -27.402 1.00 84.00 160 SER A C 1
ATOM 1226 O O . SER A 1 160 ? -12.526 -25.218 -27.932 1.00 84.00 160 SER A O 1
ATOM 1228 N N . CYS A 1 161 ? -11.376 -24.519 -26.141 1.00 85.19 161 CYS A N 1
ATOM 1229 C CA . CYS A 1 161 ? -12.554 -24.311 -25.284 1.00 85.19 161 CYS A CA 1
ATOM 1230 C C . CYS A 1 161 ? -12.728 -22.858 -24.825 1.00 85.19 161 CYS A C 1
ATOM 1232 O O . CYS A 1 161 ? -13.847 -22.434 -24.537 1.00 85.19 161 CYS A O 1
ATOM 1234 N N . THR A 1 162 ? -11.639 -22.102 -24.707 1.00 84.50 162 THR A N 1
ATOM 1235 C CA . THR A 1 162 ? -11.660 -20.684 -24.318 1.00 84.50 162 THR A CA 1
ATOM 1236 C C . THR A 1 162 ? -11.075 -19.847 -25.441 1.00 84.50 162 THR A C 1
ATOM 1238 O O . THR A 1 162 ? -10.030 -20.231 -25.948 1.00 84.50 162 THR A O 1
ATOM 1241 N N . GLY A 1 163 ? -11.676 -18.699 -25.763 1.00 77.62 163 GLY A N 1
ATOM 1242 C CA . GLY A 1 163 ? -11.083 -17.771 -26.729 1.00 77.62 163 GLY A CA 1
ATOM 1243 C C . GLY A 1 163 ? -9.721 -17.258 -26.257 1.00 77.62 163 GLY A C 1
ATOM 1244 O O . GLY A 1 163 ? -9.522 -17.020 -25.059 1.00 77.62 163 GLY A O 1
ATOM 1245 N N . SER A 1 164 ? -8.785 -17.121 -27.192 1.00 78.69 164 SER A N 1
ATOM 1246 C CA . SER A 1 164 ? -7.437 -16.614 -26.917 1.00 78.69 164 SER A CA 1
ATOM 1247 C C . SER A 1 164 ? -7.447 -15.086 -26.788 1.00 78.69 164 SER A C 1
ATOM 1249 O O . SER A 1 164 ? -8.360 -14.418 -27.285 1.00 78.69 164 SER A O 1
ATOM 1251 N N . GLU A 1 165 ? -6.447 -14.488 -26.130 1.00 69.19 165 GLU A N 1
ATOM 1252 C CA . GLU A 1 165 ? -6.395 -13.021 -26.080 1.00 69.19 165 GLU A CA 1
ATOM 1253 C C . GLU A 1 165 ? -6.165 -12.434 -27.480 1.00 69.19 165 GLU A C 1
ATOM 1255 O O . GLU A 1 165 ? -6.734 -11.391 -27.799 1.00 69.19 165 GLU A O 1
ATOM 1260 N N . ASP A 1 166 ? -5.416 -13.128 -28.342 1.00 73.31 166 ASP A N 1
ATOM 1261 C CA . ASP A 1 166 ? -5.237 -12.752 -29.751 1.00 73.31 166 ASP A CA 1
ATOM 1262 C C . ASP A 1 166 ? -6.563 -12.758 -30.523 1.00 73.31 166 ASP A C 1
ATOM 1264 O O . ASP A 1 166 ? -6.852 -11.829 -31.284 1.00 73.31 166 ASP A O 1
ATOM 1268 N N . GLU A 1 167 ? -7.407 -13.763 -30.285 1.00 74.38 167 GLU A N 1
ATOM 1269 C CA . GLU A 1 167 ? -8.738 -13.848 -30.877 1.00 74.38 167 GLU A CA 1
ATOM 1270 C C . GLU A 1 167 ? -9.609 -12.684 -30.398 1.00 74.38 167 GLU A C 1
ATOM 1272 O O . GLU A 1 167 ? -10.129 -11.935 -31.225 1.00 74.38 167 GLU A O 1
ATOM 1277 N N . VAL A 1 168 ? -9.695 -12.447 -29.083 1.00 72.25 168 VAL A N 1
ATOM 1278 C CA . VAL A 1 168 ? -10.484 -11.337 -28.519 1.00 72.25 168 VAL A CA 1
ATOM 1279 C C . VAL A 1 168 ? -9.998 -9.990 -29.052 1.00 72.25 168 VAL A C 1
ATOM 1281 O O . VAL A 1 168 ? -10.817 -9.167 -29.460 1.00 72.25 168 VAL A O 1
ATOM 1284 N N . ARG A 1 169 ? -8.679 -9.770 -29.111 1.00 69.12 169 ARG A N 1
ATOM 1285 C CA . ARG A 1 169 ? -8.072 -8.552 -29.674 1.00 69.12 169 ARG A CA 1
ATOM 1286 C C . ARG A 1 169 ? -8.468 -8.330 -31.119 1.00 69.12 169 ARG A C 1
ATOM 1288 O O . ARG A 1 169 ? -8.791 -7.203 -31.468 1.00 69.12 169 ARG A O 1
ATOM 1295 N N . SER A 1 170 ? -8.478 -9.377 -31.941 1.00 70.62 170 SER A N 1
ATOM 1296 C CA . SER A 1 170 ? -8.878 -9.259 -33.348 1.00 70.62 170 SER A CA 1
ATOM 1297 C C . SER A 1 170 ? -10.337 -8.811 -33.525 1.00 70.62 170 SER A C 1
ATOM 1299 O O . SER A 1 170 ? -10.682 -8.244 -34.559 1.00 70.62 170 SER A O 1
ATOM 1301 N N . GLN A 1 171 ? -11.184 -9.046 -32.515 1.00 72.00 171 GLN A N 1
ATOM 1302 C CA . GLN A 1 171 ? -12.623 -8.773 -32.556 1.00 72.00 171 GLN A CA 1
ATOM 1303 C C . GLN A 1 171 ? -13.023 -7.457 -31.874 1.00 72.00 171 GLN A C 1
ATOM 1305 O O . GLN A 1 171 ? -14.141 -6.980 -32.076 1.00 72.00 171 GLN A O 1
ATOM 1310 N N . VAL A 1 172 ? -12.151 -6.853 -31.059 1.00 64.00 172 VAL A N 1
ATOM 1311 C CA . VAL A 1 172 ? -12.448 -5.595 -30.357 1.00 64.00 172 VAL A CA 1
ATOM 1312 C C . VAL A 1 172 ? -11.648 -4.440 -30.945 1.00 64.00 172 VAL A C 1
ATOM 1314 O O . VAL A 1 172 ? -10.437 -4.520 -31.112 1.00 64.00 172 VAL A O 1
ATOM 1317 N N . SER A 1 173 ? -12.297 -3.292 -31.156 1.00 59.81 173 SER A N 1
ATOM 1318 C CA . SER A 1 173 ? -11.657 -2.063 -31.664 1.00 59.81 173 SER A CA 1
ATOM 1319 C C . SER A 1 173 ? -10.617 -1.444 -30.711 1.00 59.81 173 SER A C 1
ATOM 1321 O O . SER A 1 173 ? -10.162 -0.324 -30.922 1.00 59.81 173 SER A O 1
ATOM 1323 N N . MET A 1 174 ? -10.301 -2.135 -29.614 1.00 54.50 174 MET A N 1
ATOM 1324 C CA . MET A 1 174 ? -9.323 -1.764 -28.596 1.00 54.50 174 MET A CA 1
ATOM 1325 C C . MET A 1 174 ? -8.105 -2.707 -28.599 1.00 54.50 174 MET A C 1
ATOM 1327 O O . MET A 1 174 ? -7.394 -2.774 -27.598 1.00 54.50 174 MET A O 1
ATOM 1331 N N . SER A 1 175 ? -7.847 -3.426 -29.697 1.00 52.75 175 SER A N 1
ATOM 1332 C CA . SER A 1 175 ? -6.669 -4.293 -29.886 1.00 52.75 175 SER A CA 1
ATOM 1333 C C . SER A 1 175 ? -5.347 -3.619 -29.500 1.00 52.75 175 SER A C 1
ATOM 1335 O O . SER A 1 175 ? -4.489 -4.247 -28.883 1.00 52.75 175 SER A O 1
ATOM 1337 N N . ASP A 1 176 ? -5.227 -2.322 -29.795 1.00 52.56 176 ASP A N 1
ATOM 1338 C CA . ASP A 1 176 ? -4.019 -1.509 -29.583 1.00 52.56 176 ASP A CA 1
ATOM 1339 C C . ASP A 1 176 ? -3.912 -0.959 -28.150 1.00 52.56 176 ASP A C 1
ATOM 1341 O O . ASP A 1 176 ? -2.874 -0.454 -27.728 1.00 52.56 176 ASP A O 1
ATOM 1345 N N . LEU A 1 177 ? -5.009 -1.027 -27.394 1.00 51.53 177 LEU A N 1
ATOM 1346 C CA . LEU A 1 177 ? -5.089 -0.673 -25.975 1.00 51.53 177 LEU A CA 1
ATOM 1347 C C . LEU A 1 177 ? -4.806 -1.871 -25.073 1.00 51.53 177 LEU A C 1
ATOM 1349 O O . LEU A 1 177 ? -4.692 -1.715 -23.856 1.00 51.53 177 LEU A O 1
ATOM 1353 N N . ALA A 1 178 ? -4.728 -3.059 -25.664 1.00 47.09 178 ALA A N 1
ATOM 1354 C CA . ALA A 1 178 ? -4.463 -4.283 -24.964 1.00 47.09 178 ALA A CA 1
ATOM 1355 C C . ALA A 1 178 ? -2.956 -4.577 -24.992 1.00 47.09 178 ALA A C 1
ATOM 1357 O O . ALA A 1 178 ? -2.286 -4.454 -26.017 1.00 47.09 178 ALA A O 1
ATOM 1358 N N . PRO A 1 179 ? -2.409 -5.043 -23.878 1.00 52.03 179 PRO A N 1
ATOM 1359 C CA . PRO A 1 179 ? -3.161 -5.643 -22.793 1.00 52.03 179 PRO A CA 1
ATOM 1360 C C . PRO A 1 179 ? -3.453 -4.498 -21.797 1.00 52.03 179 PRO A C 1
ATOM 1362 O O . PRO A 1 179 ? -2.626 -3.608 -21.638 1.00 52.03 179 PRO A O 1
ATOM 1365 N N . GLY A 1 180 ? -4.708 -4.385 -21.331 1.00 51.19 180 GLY A N 1
ATOM 1366 C CA . GLY A 1 180 ? -5.384 -3.149 -20.859 1.00 51.19 180 GLY A CA 1
ATOM 1367 C C . GLY A 1 180 ? -4.815 -2.441 -19.616 1.00 51.19 180 GLY A C 1
ATOM 1368 O O . GLY A 1 180 ? -5.555 -2.129 -18.687 1.00 51.19 180 GLY A O 1
ATOM 1369 N N . TYR A 1 181 ? -3.507 -2.216 -19.573 1.00 51.66 181 TYR A N 1
ATOM 1370 C CA . TYR A 1 181 ? -2.702 -1.848 -18.406 1.00 51.66 181 TYR A CA 1
ATOM 1371 C C . TYR A 1 181 ? -1.550 -0.903 -18.717 1.00 51.66 181 TYR A C 1
ATOM 1373 O O . TYR A 1 181 ? -0.802 -0.542 -17.816 1.00 51.66 181 TYR A O 1
ATOM 1381 N N . ALA A 1 182 ? -1.428 -0.415 -19.946 1.00 50.44 182 ALA A N 1
ATOM 1382 C CA . ALA A 1 182 ? -1.016 0.970 -20.064 1.00 50.44 182 ALA A CA 1
ATOM 1383 C C . ALA A 1 182 ? -2.254 1.796 -19.698 1.00 50.44 182 ALA A C 1
ATOM 1385 O O . ALA A 1 182 ? -3.035 2.202 -20.560 1.00 50.44 182 ALA A O 1
ATOM 1386 N N . ASN A 1 183 ? -2.478 2.052 -18.405 1.00 44.94 183 ASN A N 1
ATOM 1387 C CA . ASN A 1 183 ? -3.091 3.331 -18.071 1.00 44.94 183 ASN A CA 1
ATOM 1388 C C . ASN A 1 183 ? -2.270 4.345 -18.875 1.00 44.94 183 ASN A C 1
ATOM 1390 O O . ASN A 1 183 ? -1.058 4.391 -18.736 1.00 44.94 183 ASN A O 1
ATOM 1394 N N . ARG A 1 184 ? -2.900 5.080 -19.798 1.00 43.38 184 ARG A N 1
ATOM 1395 C CA . ARG A 1 184 ? -2.227 6.048 -20.693 1.00 43.38 184 ARG A CA 1
ATOM 1396 C C . ARG A 1 184 ? -1.574 7.218 -19.933 1.00 43.38 184 ARG A C 1
ATOM 1398 O O . ARG A 1 184 ? -1.294 8.267 -20.498 1.00 43.38 184 ARG A O 1
ATOM 1405 N N . TRP A 1 185 ? -1.418 7.062 -18.629 1.00 43.03 185 TRP A N 1
ATOM 1406 C CA . TRP A 1 185 ? -0.921 8.018 -17.680 1.00 43.03 185 TRP A CA 1
ATOM 1407 C C . TRP A 1 185 ? 0.585 7.833 -17.567 1.00 43.03 185 TRP A C 1
ATOM 1409 O O . TRP A 1 185 ? 1.077 7.378 -16.541 1.00 43.03 185 TRP A O 1
ATOM 1419 N N . GLU A 1 186 ? 1.317 8.251 -18.602 1.00 42.84 186 GLU A N 1
ATOM 1420 C CA . GLU A 1 186 ? 2.748 8.515 -18.463 1.00 42.84 186 GLU A CA 1
ATOM 1421 C C . GLU A 1 186 ? 2.931 9.622 -17.421 1.00 42.84 186 GLU A C 1
ATOM 1423 O O . GLU A 1 186 ? 2.884 10.819 -17.710 1.00 42.84 186 GLU A O 1
ATOM 1428 N N . PHE A 1 187 ? 3.077 9.228 -16.160 1.00 39.66 187 PHE A N 1
ATOM 1429 C CA . PHE A 1 187 ? 3.278 10.172 -15.082 1.00 39.66 187 PHE A CA 1
ATOM 1430 C C . PHE A 1 187 ? 4.770 10.337 -14.814 1.00 39.66 187 PHE A C 1
ATOM 1432 O O . PHE A 1 187 ? 5.384 9.609 -14.029 1.00 39.66 187 PHE A O 1
ATOM 1439 N N . ALA A 1 188 ? 5.355 11.369 -15.417 1.00 43.31 188 ALA A N 1
ATOM 1440 C CA . ALA A 1 188 ? 6.585 11.946 -14.901 1.00 43.31 188 ALA A CA 1
ATOM 1441 C C . ALA A 1 188 ? 6.249 12.636 -13.571 1.00 43.31 188 ALA A C 1
ATOM 1443 O O . ALA A 1 188 ? 5.688 13.733 -13.561 1.00 43.31 188 ALA A O 1
ATOM 1444 N N . ALA A 1 189 ? 6.553 11.996 -12.438 1.00 40.09 189 ALA A N 1
ATOM 1445 C CA . ALA A 1 189 ? 6.193 12.519 -11.126 1.00 40.09 189 ALA A CA 1
ATOM 1446 C C . ALA A 1 189 ? 6.993 13.766 -10.743 1.00 40.09 189 ALA A C 1
ATOM 1448 O O . ALA A 1 189 ? 7.921 13.686 -9.949 1.00 40.09 189 ALA A O 1
ATOM 1449 N N . GLY A 1 190 ? 6.631 14.906 -11.327 1.00 40.38 190 GLY A N 1
ATOM 1450 C CA . GLY A 1 190 ? 7.342 16.181 -11.238 1.00 40.38 190 GLY A CA 1
ATOM 1451 C C . GLY A 1 190 ? 6.898 17.232 -12.265 1.00 40.38 190 GLY A C 1
ATOM 1452 O O . GLY A 1 190 ? 7.265 18.396 -12.134 1.00 40.38 190 GLY A O 1
ATOM 1453 N N . ALA A 1 191 ? 6.073 16.880 -13.257 1.00 32.16 191 ALA A N 1
ATOM 1454 C CA . ALA A 1 191 ? 5.667 17.800 -14.320 1.00 32.16 191 ALA A CA 1
ATOM 1455 C C . ALA A 1 191 ? 4.256 18.386 -14.107 1.00 32.16 191 ALA A C 1
ATOM 1457 O O . ALA A 1 191 ? 3.344 18.061 -14.852 1.00 32.16 191 ALA A O 1
ATOM 1458 N N . ALA A 1 192 ? 4.083 19.220 -13.073 1.00 33.56 192 ALA A N 1
ATOM 1459 C CA . ALA A 1 192 ? 3.203 20.4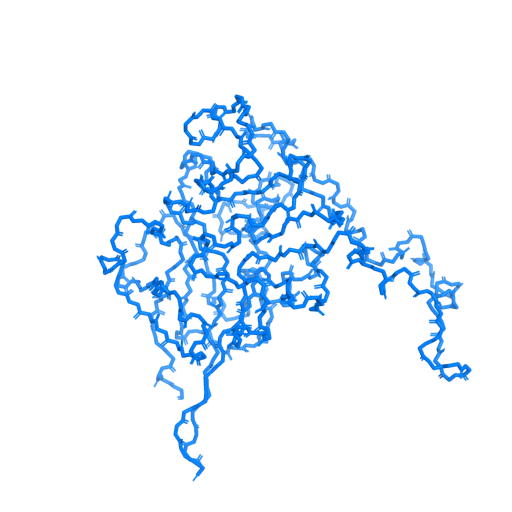07 -13.071 1.00 33.56 192 ALA A CA 1
ATOM 1460 C C . ALA A 1 192 ? 3.045 20.971 -11.644 1.00 33.56 192 ALA A C 1
ATOM 1462 O O . ALA A 1 192 ? 2.402 20.384 -10.778 1.00 33.56 192 ALA A O 1
ATOM 1463 N N . GLY A 1 193 ? 3.628 22.146 -11.390 1.00 39.25 193 GLY A N 1
ATOM 1464 C CA . GLY A 1 193 ? 3.215 23.034 -10.294 1.00 39.25 193 GLY A CA 1
ATOM 1465 C C . GLY A 1 193 ? 3.856 22.856 -8.910 1.00 39.25 193 GLY A C 1
ATOM 1466 O O . GLY A 1 193 ? 3.650 23.725 -8.070 1.00 39.25 193 GLY A O 1
ATOM 1467 N N . ALA A 1 194 ? 4.651 21.808 -8.652 1.00 39.00 194 ALA A N 1
ATOM 1468 C CA . ALA A 1 194 ? 5.252 21.580 -7.324 1.00 39.00 194 ALA A CA 1
ATOM 1469 C C . ALA A 1 194 ? 6.784 21.773 -7.238 1.00 39.00 194 ALA A C 1
ATOM 1471 O O . ALA A 1 194 ? 7.340 21.658 -6.151 1.00 39.00 194 ALA A O 1
ATOM 1472 N N . GLY A 1 195 ? 7.487 22.042 -8.347 1.00 41.62 195 GLY A N 1
ATOM 1473 C CA . GLY A 1 195 ? 8.956 22.187 -8.339 1.00 41.62 195 GLY A CA 1
ATOM 1474 C C . GLY A 1 195 ? 9.722 20.915 -7.925 1.00 41.62 195 GLY A C 1
ATOM 1475 O O . GLY A 1 195 ? 10.874 20.994 -7.503 1.00 41.62 195 GLY A O 1
ATOM 1476 N N . LEU A 1 196 ? 9.085 19.742 -8.015 1.00 46.97 196 LEU A N 1
ATOM 1477 C CA . LEU A 1 196 ? 9.650 18.451 -7.614 1.00 46.97 196 LEU A CA 1
ATOM 1478 C C . LEU A 1 196 ? 10.322 17.778 -8.826 1.00 46.97 196 LEU A C 1
ATOM 1480 O O . LEU A 1 196 ? 9.713 17.747 -9.896 1.00 46.97 196 LEU A O 1
ATOM 1484 N N . PRO A 1 197 ? 11.542 17.220 -8.702 1.00 44.97 197 PRO A N 1
ATOM 1485 C CA . PRO A 1 197 ? 12.166 16.476 -9.790 1.00 44.97 197 PRO A CA 1
ATOM 1486 C C . PRO A 1 197 ? 11.329 15.228 -10.118 1.00 44.97 197 PRO A C 1
ATOM 1488 O O . PRO A 1 197 ? 10.802 14.604 -9.189 1.00 44.97 197 PRO A O 1
ATOM 1491 N N . PRO A 1 198 ? 11.224 14.836 -11.405 1.00 52.34 198 PRO A N 1
ATOM 1492 C CA . PRO A 1 198 ? 10.474 13.661 -11.817 1.00 52.34 198 PRO A CA 1
ATOM 1493 C C . PRO A 1 198 ? 11.019 12.432 -11.094 1.00 52.34 198 PRO A C 1
ATOM 1495 O O . PRO A 1 198 ? 12.132 11.988 -11.361 1.00 52.34 198 PRO A O 1
ATOM 1498 N N . THR A 1 199 ? 10.255 11.879 -10.154 1.00 53.84 199 THR A N 1
ATOM 1499 C CA . THR A 1 199 ? 10.456 10.478 -9.778 1.00 53.84 199 THR A CA 1
ATOM 1500 C C . THR A 1 199 ? 9.701 9.654 -10.812 1.00 53.84 199 THR A C 1
ATOM 1502 O O . THR A 1 199 ? 8.478 9.741 -10.843 1.00 53.84 199 THR A O 1
ATOM 1505 N N . PRO A 1 200 ? 10.353 8.860 -11.669 1.00 56.28 200 PRO A N 1
ATOM 1506 C CA . PRO A 1 200 ? 9.617 7.985 -12.569 1.00 56.28 200 PRO A CA 1
ATOM 1507 C C . PRO A 1 200 ? 8.793 7.010 -11.722 1.00 56.28 200 PRO A C 1
ATOM 1509 O O . PRO A 1 200 ? 9.347 6.230 -10.945 1.00 56.28 200 PRO A O 1
ATOM 1512 N N . ILE A 1 201 ? 7.466 7.100 -11.805 1.00 62.00 201 ILE A N 1
ATOM 1513 C CA . ILE A 1 201 ? 6.579 6.052 -11.311 1.00 62.00 201 ILE A CA 1
ATOM 1514 C C . ILE A 1 201 ? 6.130 5.313 -12.554 1.00 62.00 201 ILE A C 1
ATOM 1516 O O . ILE A 1 201 ? 5.237 5.773 -13.257 1.00 62.00 201 ILE A O 1
ATOM 1520 N N . ASN A 1 202 ? 6.775 4.184 -12.824 1.00 68.31 202 ASN A N 1
ATOM 1521 C CA . ASN A 1 202 ? 6.421 3.383 -13.978 1.00 68.31 202 ASN A CA 1
ATOM 1522 C C . ASN A 1 202 ? 5.070 2.703 -13.735 1.00 68.31 202 ASN A C 1
ATOM 1524 O O . ASN A 1 202 ? 4.834 2.088 -12.685 1.00 68.31 202 ASN A O 1
ATOM 1528 N N . ASP A 1 203 ? 4.198 2.781 -14.732 1.00 67.12 203 ASP A N 1
ATOM 1529 C CA . ASP A 1 203 ? 2.923 2.071 -14.733 1.00 67.12 203 ASP A CA 1
ATOM 1530 C C . ASP A 1 203 ? 3.147 0.567 -14.637 1.00 67.12 203 ASP A C 1
ATOM 1532 O O . ASP A 1 203 ? 2.538 -0.111 -13.811 1.00 67.12 203 ASP A O 1
ATOM 1536 N N . VAL A 1 204 ? 4.117 0.055 -15.390 1.00 77.50 204 VAL A N 1
ATOM 1537 C CA . VAL A 1 204 ? 4.544 -1.341 -15.349 1.00 77.50 204 VAL A CA 1
ATOM 1538 C C . VAL A 1 204 ? 5.925 -1.414 -14.710 1.00 77.50 204 VAL A C 1
ATOM 1540 O O . VAL A 1 204 ? 6.891 -0.826 -15.187 1.00 77.50 204 VAL A O 1
ATOM 1543 N N . ARG A 1 205 ? 6.032 -2.140 -13.596 1.00 84.38 205 ARG A N 1
ATOM 1544 C CA . ARG A 1 205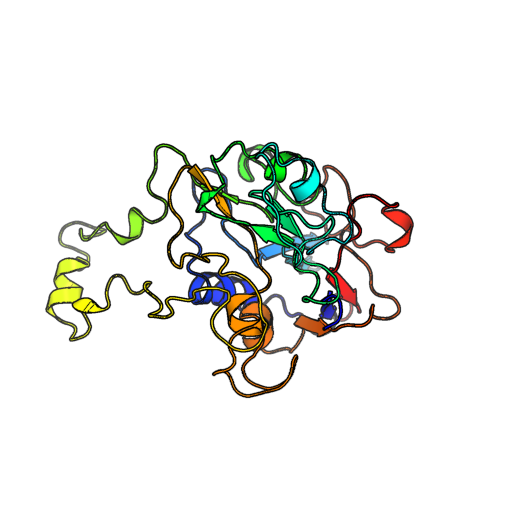 ? 7.302 -2.299 -12.874 1.00 84.38 205 ARG A CA 1
ATOM 1545 C C . ARG A 1 205 ? 8.140 -3.370 -13.553 1.00 84.38 205 ARG A C 1
ATOM 1547 O O . ARG A 1 205 ? 7.631 -4.449 -13.853 1.00 84.38 205 ARG A O 1
ATOM 1554 N N . ARG A 1 206 ? 9.436 -3.099 -13.715 1.00 87.62 206 ARG A N 1
ATOM 1555 C CA . ARG A 1 206 ? 10.408 -4.090 -14.194 1.00 87.62 206 ARG A CA 1
ATOM 1556 C C . ARG A 1 206 ? 10.727 -5.138 -13.127 1.00 87.62 206 ARG A C 1
ATOM 1558 O O . ARG A 1 206 ? 10.519 -4.930 -11.932 1.00 87.62 206 ARG A O 1
ATOM 1565 N N . LYS A 1 207 ? 11.303 -6.256 -13.558 1.00 91.56 207 LYS A N 1
ATOM 1566 C CA . LYS A 1 207 ? 11.839 -7.287 -12.663 1.00 91.56 207 LYS A CA 1
ATOM 1567 C C . LYS A 1 207 ? 12.982 -6.780 -11.772 1.00 91.56 207 LYS A C 1
ATOM 1569 O O . LYS A 1 207 ? 13.628 -5.767 -12.059 1.00 91.56 207 LYS A O 1
ATOM 1574 N N . ASN A 1 208 ? 13.280 -7.535 -10.714 1.00 94.25 208 ASN A N 1
ATOM 1575 C CA . ASN A 1 208 ? 14.388 -7.285 -9.781 1.00 94.25 208 ASN A CA 1
ATOM 1576 C C . ASN A 1 208 ? 14.363 -5.911 -9.070 1.00 94.25 208 ASN A C 1
ATOM 1578 O O . ASN A 1 208 ? 15.408 -5.298 -8.836 1.00 94.25 208 ASN A O 1
ATOM 1582 N N . ILE A 1 209 ? 13.178 -5.425 -8.701 1.00 94.19 209 ILE A N 1
ATOM 1583 C CA . ILE A 1 209 ? 12.991 -4.257 -7.821 1.00 94.19 209 ILE A CA 1
ATOM 1584 C C . ILE A 1 209 ? 12.002 -4.595 -6.702 1.00 94.19 209 ILE A C 1
ATOM 1586 O O . ILE A 1 209 ? 11.483 -5.708 -6.637 1.00 94.19 209 ILE A O 1
ATOM 1590 N N . VAL A 1 210 ? 11.734 -3.658 -5.795 1.00 95.06 210 VAL A N 1
ATOM 1591 C CA . VAL A 1 210 ? 10.621 -3.786 -4.842 1.00 95.06 210 VAL A CA 1
ATOM 1592 C C . VAL A 1 210 ? 9.483 -2.843 -5.222 1.00 95.06 210 VAL A C 1
ATOM 1594 O O . VAL A 1 210 ? 9.705 -1.848 -5.893 1.00 95.06 210 VAL A O 1
ATOM 1597 N N . ASP A 1 211 ? 8.271 -3.140 -4.765 1.00 92.06 211 ASP A N 1
ATOM 1598 C CA . ASP A 1 211 ? 7.098 -2.278 -4.870 1.00 92.06 211 ASP A CA 1
ATOM 1599 C C . ASP A 1 211 ? 6.522 -1.983 -3.495 1.00 92.06 211 ASP A C 1
ATOM 1601 O O . ASP A 1 211 ? 6.578 -2.813 -2.581 1.00 92.06 211 ASP A O 1
ATOM 1605 N N . LYS A 1 212 ? 5.881 -0.826 -3.369 1.00 93.50 212 LYS A N 1
ATOM 1606 C CA . LYS A 1 212 ? 5.073 -0.482 -2.201 1.00 93.50 212 LYS A CA 1
ATOM 1607 C C . LYS A 1 212 ? 3.989 0.513 -2.569 1.00 93.50 212 LYS A C 1
ATOM 1609 O O . LYS A 1 212 ? 4.061 1.192 -3.588 1.00 93.50 212 LYS A O 1
ATOM 1614 N N . CYS A 1 213 ? 3.015 0.671 -1.679 1.00 94.62 213 CYS A N 1
ATOM 1615 C CA . CYS A 1 213 ? 2.057 1.767 -1.789 1.00 94.62 213 CYS A CA 1
ATOM 1616 C C . CYS A 1 213 ? 2.805 3.104 -1.756 1.00 94.62 213 CYS A C 1
ATOM 1618 O O . CYS A 1 213 ? 3.544 3.346 -0.809 1.00 94.62 213 CYS A O 1
ATOM 1620 N N . TYR A 1 214 ? 2.626 3.965 -2.752 1.00 90.62 214 TYR A N 1
ATOM 1621 C CA . TYR A 1 214 ? 3.165 5.331 -2.765 1.00 90.62 214 TYR A CA 1
ATOM 1622 C C . TYR A 1 214 ? 2.081 6.382 -2.459 1.00 90.62 214 TYR A C 1
ATOM 1624 O O . TYR A 1 214 ? 2.177 7.521 -2.892 1.00 90.62 214 TYR A O 1
ATOM 1632 N N . LEU A 1 215 ? 1.011 5.985 -1.758 1.00 91.00 215 LEU A N 1
ATOM 1633 C CA . LEU A 1 215 ? -0.151 6.820 -1.417 1.00 91.00 215 LEU A CA 1
ATOM 1634 C C . LEU A 1 215 ? -0.810 7.507 -2.623 1.00 91.00 215 LEU A C 1
ATOM 1636 O O . LEU A 1 215 ? -1.358 8.592 -2.496 1.00 91.00 215 LEU A O 1
ATOM 1640 N N . CYS A 1 216 ? -0.742 6.880 -3.802 1.00 88.75 216 CYS A N 1
ATOM 1641 C CA . CYS A 1 216 ? -1.147 7.498 -5.068 1.00 88.75 216 CYS A CA 1
ATOM 1642 C C . CYS A 1 216 ? -0.558 8.907 -5.257 1.00 88.75 216 CYS A C 1
ATOM 1644 O O . CYS A 1 216 ? -1.263 9.804 -5.708 1.00 88.75 216 CYS A O 1
ATOM 1646 N N . TYR A 1 217 ? 0.726 9.085 -4.915 1.00 85.44 217 TYR A N 1
ATOM 1647 C CA . TYR A 1 217 ? 1.488 10.319 -5.122 1.00 85.44 217 TYR A CA 1
ATOM 1648 C C . TYR A 1 217 ? 1.252 10.933 -6.505 1.00 85.44 217 TYR A C 1
ATOM 1650 O O . TYR A 1 217 ? 1.129 12.145 -6.611 1.00 85.44 217 TYR A O 1
ATOM 1658 N N . HIS A 1 218 ? 1.097 10.099 -7.541 1.00 79.69 218 HIS A N 1
ATOM 1659 C CA . HIS A 1 218 ? 0.769 10.579 -8.877 1.00 79.69 218 HIS A CA 1
ATOM 1660 C C . HIS A 1 218 ? -0.559 11.330 -8.946 1.00 79.69 218 HIS A C 1
ATOM 1662 O O . HIS A 1 218 ? -0.585 12.462 -9.403 1.00 79.69 218 HIS A O 1
ATOM 1668 N N . ARG A 1 219 ? -1.636 10.779 -8.380 1.00 83.38 219 ARG A N 1
ATOM 1669 C CA . ARG A 1 219 ? -2.935 11.465 -8.316 1.00 83.38 219 ARG A CA 1
ATOM 1670 C C . ARG A 1 219 ? -2.865 12.698 -7.440 1.00 83.38 219 ARG A C 1
ATOM 1672 O O . ARG A 1 219 ? -3.437 13.720 -7.773 1.00 83.38 219 ARG A O 1
ATOM 1679 N N . LEU A 1 220 ? -2.181 12.600 -6.301 1.00 81.88 220 LEU A N 1
ATOM 1680 C CA . LEU A 1 220 ? -2.074 13.710 -5.356 1.00 81.88 220 LEU A CA 1
ATOM 1681 C C . LEU A 1 220 ? -1.255 14.879 -5.901 1.00 81.88 220 LEU A C 1
ATOM 1683 O O . LEU A 1 220 ? -1.412 15.983 -5.392 1.00 81.88 220 LEU A O 1
ATOM 1687 N N . ASN A 1 221 ? -0.437 14.671 -6.930 1.00 75.94 221 ASN A N 1
ATOM 1688 C CA . ASN A 1 221 ? 0.334 15.720 -7.595 1.00 75.94 221 ASN A CA 1
ATOM 1689 C C . ASN A 1 221 ? -0.149 16.060 -9.002 1.00 75.94 221 ASN A C 1
ATOM 1691 O O . ASN A 1 221 ? 0.429 16.935 -9.638 1.00 75.94 221 ASN A O 1
ATOM 1695 N N . ASP A 1 222 ? -1.211 15.418 -9.468 1.00 76.38 222 ASP A N 1
ATOM 1696 C CA . ASP A 1 222 ? -1.800 15.711 -10.759 1.00 76.38 222 ASP A CA 1
ATOM 1697 C C . ASP A 1 222 ? -2.684 16.960 -10.661 1.00 76.38 222 ASP A C 1
ATOM 1699 O O . ASP A 1 222 ? -3.726 16.967 -10.000 1.00 76.38 222 ASP A O 1
ATOM 1703 N N . SER A 1 223 ? -2.239 18.046 -11.294 1.00 74.56 223 SER A N 1
ATOM 1704 C CA . SER A 1 223 ? -2.977 19.308 -11.347 1.00 74.56 223 SER A CA 1
ATOM 1705 C C . SER A 1 223 ? -4.158 19.285 -12.316 1.00 74.56 223 SER A C 1
ATOM 1707 O O . SER A 1 223 ? -4.968 20.207 -12.269 1.00 74.56 223 SER A O 1
ATOM 1709 N N . SER A 1 224 ? -4.254 18.280 -13.194 1.00 74.88 224 SER A N 1
ATOM 1710 C CA . SER A 1 224 ? -5.398 18.115 -14.099 1.00 74.88 224 SER A CA 1
ATOM 1711 C C . SER A 1 224 ? -6.633 17.563 -13.382 1.00 74.88 224 SER A C 1
ATOM 1713 O O . SER A 1 224 ? -7.758 17.820 -13.806 1.00 74.88 224 SER A O 1
ATOM 1715 N N . LEU A 1 225 ? -6.441 16.864 -12.257 1.00 73.62 225 LEU A N 1
ATOM 1716 C CA . LEU A 1 225 ? -7.535 16.374 -11.426 1.00 73.62 225 LEU A CA 1
ATOM 1717 C C . LEU A 1 225 ? -8.140 17.528 -10.620 1.00 73.62 225 LEU A C 1
ATOM 1719 O O . LEU A 1 225 ? -7.463 18.186 -9.825 1.00 73.62 225 LEU A O 1
ATOM 1723 N N . GLY A 1 226 ? -9.439 17.759 -10.806 1.00 59.34 226 GLY A N 1
ATOM 1724 C CA . GLY A 1 226 ? -10.159 18.833 -10.130 1.00 59.34 226 GLY A CA 1
ATOM 1725 C C . GLY A 1 226 ? -10.274 18.588 -8.625 1.00 59.34 226 GLY A C 1
ATOM 1726 O O . GLY A 1 226 ? -10.898 17.600 -8.232 1.00 59.34 226 GLY A O 1
ATOM 1727 N N . SER A 1 227 ? -9.697 19.511 -7.833 1.00 55.91 227 SER A N 1
ATOM 1728 C CA . SER A 1 227 ? -9.949 19.849 -6.411 1.00 55.91 227 SER A CA 1
ATOM 1729 C C . SER A 1 227 ? -8.667 20.077 -5.590 1.00 55.91 227 SER A C 1
ATOM 1731 O O . SER A 1 227 ? -7.578 19.622 -5.936 1.00 55.91 227 SER A O 1
ATOM 1733 N N . THR A 1 228 ? -8.819 20.742 -4.441 1.00 55.31 228 THR A N 1
ATOM 1734 C CA . THR A 1 228 ? -7.828 20.762 -3.354 1.00 55.31 228 THR A CA 1
ATOM 1735 C C . THR A 1 228 ? -7.681 19.379 -2.703 1.00 55.31 228 THR A C 1
ATOM 1737 O O . THR A 1 228 ? -8.514 18.486 -2.897 1.00 55.31 228 THR A O 1
ATOM 1740 N N . GLU A 1 229 ? -6.605 19.196 -1.933 1.00 51.25 229 GLU A N 1
ATOM 1741 C CA . GLU A 1 229 ? -6.316 17.982 -1.161 1.00 51.25 229 GLU A CA 1
ATOM 1742 C C . GLU A 1 229 ? -7.571 17.538 -0.371 1.00 51.25 229 GLU A C 1
ATOM 1744 O O . GLU A 1 229 ? -8.106 18.303 0.427 1.00 51.25 229 GLU A O 1
ATOM 1749 N N . ASN A 1 230 ? -8.046 16.305 -0.591 1.00 51.31 230 ASN A N 1
ATOM 1750 C CA . ASN A 1 230 ? -9.187 15.653 0.092 1.00 51.31 230 ASN A CA 1
ATOM 1751 C C . ASN A 1 230 ? -10.619 15.979 -0.372 1.00 51.31 230 ASN A C 1
ATOM 1753 O O . ASN A 1 230 ? -11.555 15.330 0.104 1.00 51.31 230 ASN A O 1
ATOM 1757 N N . ALA A 1 231 ? -10.807 16.862 -1.350 1.00 51.31 231 ALA A N 1
ATOM 1758 C CA . ALA A 1 231 ? -12.062 16.976 -2.102 1.00 51.31 231 ALA A CA 1
ATOM 1759 C C . ALA A 1 231 ? -11.922 16.293 -3.480 1.00 51.31 231 ALA A C 1
ATOM 1761 O O . ALA A 1 231 ? -10.861 15.756 -3.779 1.00 51.31 231 ALA A O 1
ATOM 1762 N N . GLY A 1 232 ? -12.995 16.214 -4.277 1.00 68.69 232 GLY A N 1
ATOM 1763 C CA . GLY A 1 232 ? -12.949 15.834 -5.703 1.00 68.69 232 GLY A CA 1
ATOM 1764 C C . GLY A 1 232 ? -12.155 14.573 -6.074 1.00 68.69 232 GLY A C 1
ATOM 1765 O O . GLY A 1 232 ? -12.190 13.562 -5.364 1.00 68.69 232 GLY A O 1
ATOM 1766 N N . GLU A 1 233 ? -11.472 14.616 -7.215 1.00 72.19 233 GLU A N 1
ATOM 1767 C CA . GLU A 1 233 ? -10.818 13.452 -7.831 1.00 72.19 233 GLU A CA 1
ATOM 1768 C C . GLU A 1 233 ? -9.357 13.274 -7.386 1.00 72.19 233 GLU A C 1
ATOM 1770 O O . GLU A 1 233 ? -8.796 12.175 -7.508 1.00 72.19 233 GLU A O 1
ATOM 1775 N N . ARG A 1 234 ? -8.746 14.316 -6.804 1.00 80.81 234 ARG A N 1
ATOM 1776 C CA . ARG A 1 234 ? -7.334 14.367 -6.387 1.00 80.81 234 ARG A CA 1
ATOM 1777 C C . ARG A 1 234 ? -7.086 13.639 -5.058 1.00 80.81 234 ARG A C 1
ATOM 1779 O O . ARG A 1 234 ? -6.691 14.219 -4.047 1.00 80.81 234 ARG A O 1
ATOM 1786 N N . ARG A 1 235 ? -7.367 12.334 -5.045 1.00 85.69 235 ARG A N 1
ATOM 1787 C CA . ARG A 1 235 ? -7.288 11.442 -3.875 1.00 85.69 235 ARG A CA 1
ATOM 1788 C C . ARG A 1 235 ? -6.798 10.042 -4.272 1.00 85.69 235 ARG A C 1
ATOM 1790 O O . ARG A 1 235 ? -6.951 9.651 -5.430 1.00 85.69 235 ARG A O 1
ATOM 1797 N N . PRO A 1 236 ? -6.241 9.244 -3.340 1.00 90.94 236 PRO A N 1
ATOM 1798 C CA . PRO A 1 236 ? -5.819 7.881 -3.634 1.00 90.94 236 PRO A CA 1
ATOM 1799 C C . PRO A 1 236 ? -6.964 6.979 -4.087 1.00 90.94 236 PRO A C 1
ATOM 1801 O O . PRO A 1 236 ? -8.075 7.085 -3.571 1.00 90.94 236 PRO A O 1
ATOM 1804 N N . TYR A 1 237 ? -6.670 6.008 -4.956 1.00 91.69 237 TYR A N 1
ATOM 1805 C CA . TYR A 1 237 ? -7.659 5.022 -5.415 1.00 91.69 237 TYR A CA 1
ATOM 1806 C C . TYR A 1 237 ? -8.361 4.299 -4.259 1.00 91.69 237 TYR A C 1
ATOM 1808 O O . TYR A 1 237 ? -9.573 4.111 -4.2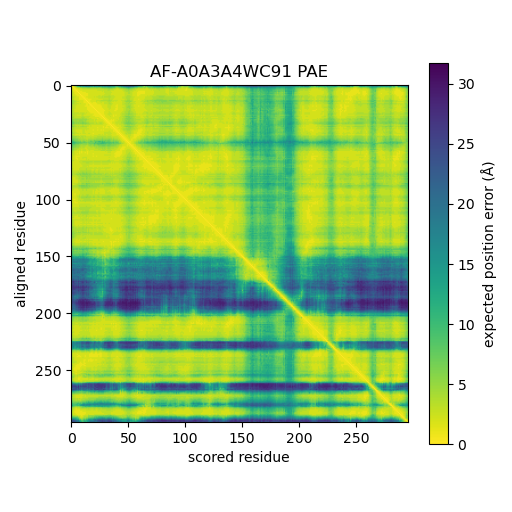73 1.00 91.69 237 TYR A O 1
ATOM 1816 N N . CYS A 1 238 ? -7.614 3.944 -3.209 1.00 94.25 238 CYS A N 1
ATOM 1817 C CA . CYS A 1 238 ? -8.169 3.284 -2.028 1.00 94.25 238 CYS A CA 1
ATOM 1818 C C . CYS A 1 238 ? -9.107 4.178 -1.193 1.00 94.25 238 CYS A C 1
ATOM 1820 O O . CYS A 1 238 ? -9.876 3.643 -0.396 1.00 94.25 238 CYS A O 1
ATOM 1822 N N . VAL A 1 239 ? -9.042 5.503 -1.361 1.00 94.00 239 VAL A N 1
ATOM 1823 C CA . VAL A 1 239 ? -9.918 6.491 -0.711 1.00 94.00 239 VAL A CA 1
ATOM 1824 C C . VAL A 1 239 ? -11.160 6.725 -1.566 1.00 94.00 239 VAL A C 1
ATOM 1826 O O . VAL A 1 239 ? -12.266 6.527 -1.077 1.00 94.00 239 VAL A O 1
ATOM 1829 N N . ILE A 1 240 ? -10.991 7.070 -2.849 1.00 90.75 240 ILE A N 1
ATOM 1830 C CA . ILE A 1 240 ? -12.121 7.399 -3.741 1.00 90.75 240 ILE A CA 1
ATOM 1831 C C . ILE A 1 240 ? -13.053 6.209 -3.971 1.00 90.75 240 ILE A C 1
ATOM 1833 O O . ILE A 1 240 ? -14.257 6.384 -4.088 1.00 90.75 240 ILE A O 1
ATOM 1837 N N . ALA A 1 241 ? -12.507 4.991 -3.995 1.00 92.94 241 ALA A N 1
ATOM 1838 C CA . ALA A 1 241 ? -13.291 3.788 -4.234 1.00 92.94 241 ALA A CA 1
ATOM 1839 C C . ALA A 1 241 ? -13.945 3.233 -2.959 1.00 92.94 241 ALA A C 1
ATOM 1841 O O . ALA A 1 241 ? -14.550 2.167 -3.005 1.00 92.94 241 ALA A O 1
ATOM 1842 N N . CYS A 1 242 ? -13.779 3.876 -1.796 1.00 93.19 242 CYS A N 1
ATOM 1843 C CA . CYS A 1 242 ? -14.363 3.396 -0.549 1.00 93.19 242 CYS A CA 1
ATOM 1844 C C . CYS A 1 242 ? -15.829 3.857 -0.431 1.00 93.19 242 CYS A C 1
ATOM 1846 O O . CYS A 1 242 ? -16.054 5.016 -0.083 1.00 93.19 242 CYS A O 1
ATOM 1848 N N . PRO A 1 243 ? -16.833 2.974 -0.622 1.00 93.38 243 PRO A N 1
ATOM 1849 C CA . PRO A 1 243 ? -18.241 3.390 -0.614 1.00 93.38 243 PRO A CA 1
ATOM 1850 C C . PRO A 1 243 ? -18.700 3.897 0.759 1.00 93.38 243 PRO A C 1
ATOM 1852 O O . PRO A 1 243 ? -19.539 4.781 0.855 1.00 93.38 243 PRO A O 1
ATOM 1855 N N . ALA A 1 244 ? -18.112 3.369 1.835 1.00 93.12 244 ALA A N 1
ATOM 1856 C CA . ALA A 1 244 ? -18.426 3.768 3.204 1.00 93.12 244 ALA A CA 1
ATOM 1857 C C . ALA A 1 244 ? -17.661 5.021 3.672 1.00 93.12 244 ALA A C 1
ATOM 1859 O O . ALA A 1 244 ? -17.790 5.402 4.835 1.00 93.12 244 ALA A O 1
ATOM 1860 N N . ALA A 1 245 ? -16.803 5.611 2.826 1.00 92.75 245 ALA A N 1
ATOM 1861 C CA . ALA A 1 245 ? -15.892 6.698 3.203 1.00 92.75 245 ALA A CA 1
ATOM 1862 C C . ALA A 1 245 ? -15.095 6.398 4.494 1.00 92.75 245 ALA A C 1
ATOM 1864 O O . ALA A 1 245 ? -14.892 7.257 5.352 1.00 92.75 245 ALA A O 1
ATOM 1865 N N . ALA A 1 246 ? -14.676 5.137 4.656 1.00 94.31 246 ALA A N 1
ATOM 1866 C CA . ALA A 1 246 ? -13.920 4.684 5.819 1.00 94.31 246 ALA A CA 1
ATOM 1867 C C . ALA A 1 246 ? -12.444 5.099 5.751 1.00 94.31 246 ALA A C 1
ATOM 1869 O O . ALA A 1 246 ? -11.808 5.236 6.786 1.00 94.31 246 ALA A O 1
ATOM 1870 N N . ARG A 1 247 ? -11.884 5.271 4.549 1.00 93.06 247 ARG A N 1
ATOM 1871 C CA . ARG A 1 247 ? -10.511 5.748 4.338 1.00 93.06 247 ARG A CA 1
ATOM 1872 C C . ARG A 1 247 ? -10.547 7.227 3.988 1.00 93.06 247 ARG A C 1
ATOM 1874 O O . ARG A 1 247 ? -11.262 7.615 3.071 1.00 93.06 247 ARG A O 1
ATOM 1881 N N . GLU A 1 248 ? -9.745 8.017 4.679 1.00 92.69 248 GLU A N 1
ATOM 1882 C CA . GLU A 1 248 ? -9.653 9.463 4.507 1.00 92.69 248 GLU A CA 1
ATOM 1883 C C . GLU A 1 248 ? -8.182 9.875 4.602 1.00 92.69 248 GLU A C 1
ATOM 1885 O O . GLU A 1 248 ? -7.441 9.366 5.444 1.00 92.69 248 GLU A O 1
ATOM 1890 N N . LEU A 1 249 ? -7.744 10.781 3.734 1.00 90.44 249 LEU A N 1
ATOM 1891 C CA . LEU A 1 249 ? -6.460 11.445 3.912 1.00 90.44 249 LEU A CA 1
ATOM 1892 C C . LEU A 1 249 ? -6.676 12.694 4.760 1.00 90.44 249 LEU A C 1
ATOM 1894 O O . LEU A 1 249 ? -7.581 13.481 4.508 1.00 90.44 249 LEU A O 1
ATOM 1898 N N . VAL A 1 250 ? -5.847 12.856 5.781 1.00 90.8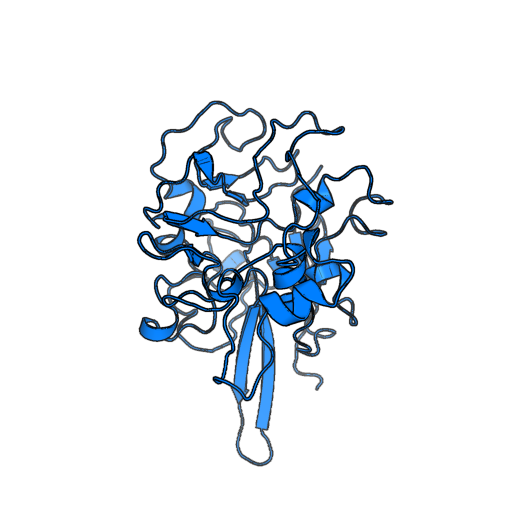8 250 VAL A N 1
ATOM 1899 C CA . VAL A 1 250 ? -5.882 13.988 6.706 1.00 90.88 250 VAL A CA 1
ATOM 1900 C C . VAL A 1 250 ? -4.462 14.495 6.929 1.00 90.88 250 VAL A C 1
ATOM 1902 O O . VAL A 1 250 ? -3.488 13.812 6.616 1.00 90.88 250 VAL A O 1
ATOM 1905 N N . THR A 1 251 ? -4.335 15.699 7.469 1.00 89.25 251 THR A N 1
ATOM 1906 C CA . THR A 1 251 ? -3.041 16.326 7.788 1.00 89.25 251 THR A CA 1
ATOM 1907 C C . THR A 1 251 ? -2.827 16.495 9.291 1.00 89.25 251 THR A C 1
ATOM 1909 O O . THR A 1 251 ? -1.749 16.884 9.735 1.00 89.25 251 THR A O 1
ATOM 1912 N N . THR A 1 252 ? -3.846 16.171 10.087 1.00 90.88 252 THR A N 1
ATOM 1913 C CA . THR A 1 252 ? -3.817 16.187 11.547 1.00 90.88 252 THR A CA 1
ATOM 1914 C C . THR A 1 252 ? -3.980 14.770 12.082 1.00 90.88 252 THR A C 1
ATOM 1916 O O . THR A 1 252 ? -4.729 13.957 11.536 1.00 90.88 252 THR A O 1
ATOM 1919 N N . ILE A 1 253 ? -3.256 14.449 13.156 1.00 90.94 253 ILE A N 1
ATOM 1920 C CA . ILE A 1 253 ? -3.387 13.149 13.817 1.00 90.94 253 ILE A CA 1
ATOM 1921 C C . ILE A 1 253 ? -4.804 13.055 14.401 1.00 90.94 253 ILE A C 1
ATOM 1923 O O . ILE A 1 253 ? -5.184 13.916 15.199 1.00 90.94 253 ILE A O 1
ATOM 1927 N N . PRO A 1 254 ? -5.600 12.033 14.040 1.00 90.62 254 PRO A N 1
ATOM 1928 C CA . PRO A 1 254 ? -6.947 11.905 14.570 1.00 90.62 254 PRO A CA 1
ATOM 1929 C C . PRO A 1 254 ? -6.912 11.583 16.069 1.00 90.62 254 PRO A C 1
ATOM 1931 O O . PRO A 1 254 ? -6.196 10.679 16.509 1.00 90.62 254 PRO A O 1
ATOM 1934 N N . SER A 1 255 ? -7.718 12.307 16.850 1.00 91.00 255 SER A N 1
ATOM 1935 C CA . SER A 1 255 ? -7.837 12.094 18.296 1.00 91.00 255 SER A CA 1
ATOM 1936 C C . SER A 1 255 ? -8.261 10.657 18.613 1.00 91.00 255 SER A C 1
ATOM 1938 O O . SER A 1 255 ? -9.147 10.102 17.962 1.00 91.00 255 SER A O 1
ATOM 1940 N N . GLY A 1 256 ? -7.596 10.034 19.589 1.00 88.31 256 GLY A N 1
ATOM 1941 C CA . GLY A 1 256 ? -7.841 8.640 19.974 1.00 88.31 256 GLY A CA 1
ATOM 1942 C C . GLY A 1 256 ? -7.479 7.598 18.906 1.00 88.31 256 GLY A C 1
ATOM 1943 O O . GLY A 1 256 ? -7.772 6.416 19.091 1.00 88.31 256 GLY A O 1
ATOM 1944 N N . GLY A 1 257 ? -6.853 8.006 17.796 1.00 92.19 257 GLY A N 1
ATOM 1945 C CA . GLY A 1 257 ? -6.433 7.103 16.735 1.00 92.19 257 GLY A CA 1
ATOM 1946 C C . GLY A 1 257 ? -5.364 6.120 17.209 1.00 92.19 257 GLY A C 1
ATOM 1947 O O . GLY A 1 257 ? -4.335 6.508 17.765 1.00 92.19 257 GLY A O 1
ATOM 1948 N N . LYS A 1 258 ? -5.596 4.835 16.947 1.00 93.62 258 LYS A N 1
ATOM 1949 C CA . LYS A 1 258 ? -4.636 3.756 17.190 1.00 93.62 258 LYS A CA 1
ATOM 1950 C C . LYS A 1 258 ? -3.826 3.471 15.937 1.00 93.62 258 LYS A C 1
ATOM 1952 O O . LYS A 1 258 ? -4.257 3.750 14.827 1.00 93.62 258 LYS A O 1
ATOM 1957 N N . VAL A 1 259 ? -2.672 2.855 16.098 1.00 92.69 259 VAL A N 1
ATOM 1958 C CA . VAL A 1 259 ? -1.794 2.450 14.997 1.00 92.69 259 VAL A CA 1
ATOM 1959 C C . VAL A 1 259 ? -1.604 0.940 15.023 1.00 92.69 259 VAL A C 1
ATOM 1961 O O . VAL A 1 259 ? -1.771 0.294 16.060 1.00 92.69 259 VAL A O 1
ATOM 1964 N N . LEU A 1 260 ? -1.269 0.361 13.874 1.00 89.69 260 LEU A N 1
ATOM 1965 C CA . LEU A 1 260 ? -0.936 -1.058 13.804 1.00 89.69 260 LEU A CA 1
ATOM 1966 C C . LEU A 1 260 ? 0.374 -1.310 14.571 1.00 89.69 260 LEU A C 1
ATOM 1968 O O . LEU A 1 260 ? 1.349 -0.589 14.373 1.00 89.69 260 LEU A O 1
ATOM 1972 N N . ALA A 1 261 ? 0.401 -2.302 15.459 1.00 85.94 261 ALA A N 1
ATOM 1973 C CA . ALA A 1 261 ? 1.551 -2.542 16.334 1.00 85.94 261 ALA A CA 1
ATOM 1974 C C . ALA A 1 261 ? 2.851 -2.921 15.585 1.00 85.94 261 ALA A C 1
ATOM 1976 O O . ALA A 1 261 ? 2.820 -3.564 14.534 1.00 85.94 261 ALA A O 1
ATOM 1977 N N . HIS A 1 262 ? 4.008 -2.556 16.164 1.00 76.31 262 HIS A N 1
ATOM 1978 C CA . HIS A 1 262 ? 5.346 -2.967 15.707 1.00 76.31 262 HIS A CA 1
ATOM 1979 C C . HIS A 1 262 ? 5.766 -4.342 16.243 1.00 76.31 262 HIS A C 1
ATOM 1981 O O . HIS A 1 262 ? 5.346 -4.756 17.317 1.00 76.31 262 HIS A O 1
ATOM 1987 N N . LYS A 1 263 ? 6.726 -4.949 15.528 1.00 63.47 263 LYS A N 1
ATOM 1988 C CA . LYS A 1 263 ? 7.366 -6.275 15.684 1.00 63.47 263 LYS A CA 1
ATOM 1989 C C . LYS A 1 263 ? 6.665 -7.414 14.952 1.00 63.47 263 LYS A C 1
ATOM 1991 O O . LYS A 1 263 ? 5.464 -7.569 15.085 1.00 63.47 263 LYS A O 1
ATOM 1996 N N . LYS A 1 264 ? 7.503 -8.201 14.248 1.00 47.94 264 LYS A N 1
ATOM 1997 C CA . LYS A 1 264 ? 7.546 -9.659 13.947 1.00 47.94 264 LYS A CA 1
ATOM 1998 C C . LYS A 1 264 ? 6.257 -10.517 14.036 1.00 47.94 264 LYS A C 1
ATOM 2000 O O . LYS A 1 264 ? 6.375 -11.731 14.103 1.00 47.94 264 LYS A O 1
ATOM 2005 N N . TYR A 1 265 ? 5.063 -9.930 14.026 1.00 45.84 265 TYR A N 1
ATOM 2006 C CA . TYR A 1 265 ? 3.779 -10.529 14.413 1.00 45.84 265 TYR A CA 1
ATOM 2007 C C . TYR A 1 265 ? 2.623 -10.180 13.461 1.00 45.84 265 TYR A C 1
ATOM 2009 O O . TYR A 1 265 ? 1.492 -10.598 13.690 1.00 45.84 265 TYR A O 1
ATOM 2017 N N . THR A 1 266 ? 2.899 -9.561 12.310 1.00 49.31 266 THR A N 1
ATOM 2018 C CA . THR A 1 266 ? 2.007 -9.653 11.135 1.00 49.31 266 THR A CA 1
ATOM 2019 C C . THR A 1 266 ? 1.829 -11.106 10.642 1.00 49.31 266 THR A C 1
ATOM 2021 O O . THR A 1 266 ? 0.969 -11.377 9.806 1.00 49.31 266 THR A O 1
ATOM 2024 N N . TYR A 1 267 ? 2.584 -12.046 11.227 1.00 50.97 267 TYR A N 1
ATOM 2025 C CA . TYR A 1 267 ? 2.477 -13.504 11.109 1.00 50.97 267 TYR A CA 1
ATOM 2026 C C . TYR A 1 267 ? 1.412 -14.151 12.015 1.00 50.97 267 TYR A C 1
ATOM 2028 O O . TYR A 1 267 ? 1.112 -15.328 11.850 1.00 50.97 267 TYR A O 1
ATOM 2036 N N . LEU A 1 268 ? 0.827 -13.427 12.982 1.00 50.47 268 LEU A N 1
ATOM 2037 C CA . LEU A 1 268 ? -0.109 -14.024 13.954 1.00 50.47 268 LEU A CA 1
ATOM 2038 C C . LEU A 1 268 ? -1.554 -14.128 13.463 1.00 50.47 268 LEU A C 1
ATOM 2040 O O . LEU A 1 268 ? -2.395 -14.639 14.195 1.00 50.47 268 LEU A O 1
ATOM 2044 N N . ARG A 1 269 ? -1.861 -13.622 12.263 1.00 63.12 269 ARG A N 1
ATOM 2045 C CA . ARG A 1 269 ? -3.234 -13.521 11.742 1.00 63.12 269 ARG A CA 1
ATOM 2046 C C . ARG A 1 269 ? -4.226 -12.837 12.712 1.00 63.12 269 ARG A C 1
ATOM 2048 O O . ARG A 1 269 ? -5.415 -13.118 12.652 1.00 63.12 269 ARG A O 1
ATOM 2055 N N . LYS A 1 270 ? -3.739 -11.950 13.587 1.00 72.69 270 LYS A N 1
ATOM 2056 C CA . LYS A 1 270 ? -4.538 -11.231 14.591 1.00 72.69 270 LYS A CA 1
ATOM 2057 C C . LYS A 1 270 ? -4.452 -9.729 14.399 1.00 72.69 270 LYS A C 1
ATOM 2059 O O . LYS A 1 270 ? -3.382 -9.198 14.082 1.00 72.69 270 LYS A O 1
ATOM 2064 N N . ILE A 1 271 ? -5.565 -9.048 14.634 1.00 80.06 271 ILE A N 1
ATOM 2065 C CA . ILE A 1 271 ? -5.637 -7.590 14.582 1.00 80.06 271 ILE A CA 1
ATOM 2066 C C . ILE A 1 271 ? -5.159 -7.017 15.920 1.00 80.06 271 ILE A C 1
ATOM 2068 O O . ILE A 1 271 ? -5.794 -7.202 16.954 1.00 80.06 271 ILE A O 1
ATOM 2072 N N . VAL A 1 272 ? -4.037 -6.288 15.907 1.00 86.12 272 VAL A N 1
ATOM 2073 C CA . VAL A 1 272 ? -3.487 -5.639 17.109 1.00 86.12 272 VAL A CA 1
ATOM 2074 C C . VAL A 1 272 ? -3.254 -4.156 16.843 1.00 86.12 272 VAL A C 1
ATOM 2076 O O . VAL A 1 272 ? -2.293 -3.762 16.178 1.00 86.12 272 VAL A O 1
ATOM 2079 N N . LEU A 1 273 ? -4.151 -3.333 17.384 1.00 89.62 273 LEU A N 1
ATOM 2080 C CA . LEU A 1 273 ? -4.092 -1.876 17.314 1.00 89.62 273 LEU A CA 1
ATOM 2081 C C . LEU A 1 273 ? -3.695 -1.311 18.675 1.00 89.62 273 LEU A C 1
ATOM 2083 O O . LEU A 1 273 ? -4.324 -1.618 19.690 1.00 89.62 273 LEU A O 1
ATOM 2087 N N . VAL A 1 274 ? -2.668 -0.469 18.692 1.00 90.38 274 VAL A N 1
ATOM 2088 C CA . VAL A 1 274 ? -2.057 0.066 19.915 1.00 90.38 274 VAL A CA 1
ATOM 2089 C C . VAL A 1 274 ? -2.011 1.587 19.892 1.00 90.38 274 VAL A C 1
ATOM 2091 O O . VAL A 1 274 ? -2.159 2.214 18.843 1.00 90.38 274 VAL A O 1
ATOM 2094 N N . ASN A 1 275 ? -1.801 2.192 21.060 1.00 90.25 275 ASN A N 1
ATOM 2095 C CA . ASN A 1 275 ? -1.576 3.629 21.136 1.00 90.25 275 ASN A CA 1
ATOM 2096 C C . ASN A 1 275 ? -0.222 3.975 20.489 1.00 90.25 275 ASN A C 1
ATOM 2098 O O . ASN A 1 275 ? 0.749 3.253 20.707 1.00 90.25 275 ASN A O 1
ATOM 2102 N N . PRO A 1 276 ? -0.104 5.087 19.743 1.00 87.00 276 PRO A N 1
ATOM 2103 C CA . PRO A 1 276 ? 1.152 5.465 19.088 1.00 87.00 276 PRO A CA 1
ATOM 2104 C C . PRO A 1 276 ? 2.351 5.547 20.039 1.00 87.00 276 PRO A C 1
ATOM 2106 O O . PRO A 1 276 ? 3.460 5.168 19.671 1.00 87.00 276 PRO A O 1
ATOM 2109 N N . SER A 1 277 ? 2.123 5.966 21.286 1.00 85.56 277 SER A N 1
ATOM 2110 C CA . SER A 1 277 ? 3.154 6.055 22.324 1.00 85.56 277 SER A CA 1
ATOM 2111 C C . SER A 1 277 ? 3.814 4.713 22.663 1.00 85.56 277 SER A C 1
ATOM 2113 O O . SER A 1 277 ? 4.955 4.702 23.116 1.00 85.56 277 SER A O 1
ATOM 2115 N N . THR A 1 278 ? 3.158 3.573 22.411 1.00 84.69 278 THR A N 1
ATOM 2116 C CA . THR A 1 278 ? 3.715 2.243 22.721 1.00 84.69 278 THR A CA 1
ATOM 2117 C C . THR A 1 278 ? 4.706 1.745 21.672 1.00 84.69 278 THR A C 1
ATOM 2119 O O . THR A 1 278 ? 5.383 0.744 21.891 1.00 84.69 278 THR A O 1
ATOM 2122 N N . ILE A 1 279 ? 4.766 2.389 20.504 1.00 77.31 279 ILE A N 1
ATOM 2123 C CA . ILE A 1 279 ? 5.605 1.966 19.378 1.00 77.31 279 ILE A CA 1
ATOM 2124 C C . ILE A 1 279 ? 7.073 2.420 19.534 1.00 77.31 279 ILE A C 1
ATOM 2126 O O . ILE A 1 279 ? 7.969 1.892 18.869 1.00 77.31 279 ILE A O 1
ATOM 2130 N N . GLY A 1 280 ? 7.341 3.340 20.464 1.00 72.81 280 GLY A N 1
ATOM 2131 C CA . GLY A 1 280 ? 8.639 3.993 20.595 1.00 72.81 280 GLY A CA 1
ATOM 2132 C C . GLY A 1 280 ? 8.910 4.958 19.435 1.00 72.81 280 GLY A C 1
ATOM 2133 O O . GLY A 1 280 ? 8.020 5.303 18.661 1.00 72.81 280 GLY A O 1
ATOM 2134 N N . THR A 1 281 ? 10.155 5.414 19.307 1.00 69.44 281 THR A N 1
ATOM 2135 C CA . THR A 1 281 ? 10.544 6.451 18.329 1.00 69.44 281 THR A CA 1
ATOM 2136 C C . THR A 1 281 ? 10.875 5.903 16.936 1.00 69.44 281 THR A C 1
ATOM 2138 O O . THR A 1 281 ? 10.909 6.652 15.954 1.00 69.44 281 THR A O 1
ATOM 2141 N N . ALA A 1 282 ? 11.101 4.593 16.813 1.00 67.25 282 ALA A N 1
ATOM 2142 C CA . ALA A 1 282 ? 11.449 3.952 15.550 1.00 67.25 282 ALA A CA 1
ATOM 2143 C C . ALA A 1 282 ? 10.192 3.647 14.717 1.00 67.25 282 ALA A C 1
ATOM 2145 O O . ALA A 1 282 ? 9.344 2.875 15.150 1.00 67.25 282 ALA A O 1
ATOM 2146 N N . SER A 1 283 ? 10.107 4.182 13.490 1.00 81.19 283 SER A N 1
ATOM 2147 C CA . SER A 1 283 ? 9.066 3.891 12.481 1.00 81.19 283 SER A CA 1
ATOM 2148 C C . SER A 1 283 ? 7.612 4.228 12.845 1.00 81.19 283 SER A C 1
ATOM 2150 O O . SER A 1 283 ? 6.709 3.507 12.425 1.00 81.19 283 SER A O 1
ATOM 2152 N N . ILE A 1 284 ? 7.366 5.329 13.558 1.00 87.62 284 ILE A N 1
ATOM 2153 C CA . ILE A 1 284 ? 6.008 5.787 13.914 1.00 87.62 284 ILE A CA 1
ATOM 2154 C C . ILE A 1 284 ? 5.083 5.795 12.670 1.00 87.62 284 ILE A C 1
ATOM 2156 O O . ILE A 1 284 ? 5.414 6.465 11.689 1.00 87.62 284 ILE A O 1
ATOM 2160 N N . PRO A 1 285 ? 3.971 5.035 12.660 1.00 92.00 285 PRO A N 1
ATOM 2161 C CA . PRO A 1 285 ? 3.059 4.939 11.515 1.00 92.00 285 PRO A CA 1
ATOM 2162 C C . PRO A 1 285 ? 2.272 6.227 11.269 1.00 92.00 285 PRO A C 1
ATOM 2164 O O . PRO A 1 285 ? 1.701 6.772 12.203 1.00 92.00 285 PRO A O 1
ATOM 2167 N N . ASN A 1 286 ? 2.119 6.629 10.004 1.00 94.06 286 ASN A N 1
ATOM 2168 C CA . ASN A 1 286 ? 1.200 7.694 9.578 1.00 94.06 286 ASN A CA 1
ATOM 2169 C C . ASN A 1 286 ? -0.111 7.110 9.020 1.00 94.06 286 ASN A C 1
ATOM 2171 O O . ASN A 1 286 ? -0.708 7.617 8.071 1.00 94.06 286 ASN A O 1
ATOM 2175 N N . THR A 1 287 ? -0.561 5.989 9.586 1.00 94.81 287 THR A N 1
ATOM 2176 C CA . THR A 1 287 ? -1.886 5.418 9.328 1.00 94.81 287 THR A CA 1
ATOM 2177 C C . THR A 1 287 ? -2.551 5.108 10.656 1.00 94.81 287 THR A C 1
ATOM 2179 O O . THR A 1 287 ? -2.052 4.283 11.421 1.00 94.81 287 THR A O 1
ATOM 2182 N N . TYR A 1 288 ? -3.662 5.787 10.913 1.00 95.94 288 TYR A N 1
ATOM 2183 C CA . TYR A 1 288 ? -4.372 5.764 12.180 1.00 95.94 288 TYR A CA 1
ATOM 2184 C C . TYR A 1 288 ? -5.763 5.174 11.995 1.00 95.94 288 TYR A C 1
ATOM 2186 O O . TYR A 1 288 ? -6.508 5.558 11.097 1.00 95.94 288 TYR A O 1
ATOM 2194 N N . TYR A 1 289 ? -6.116 4.265 12.887 1.00 95.56 289 TYR A N 1
ATOM 2195 C 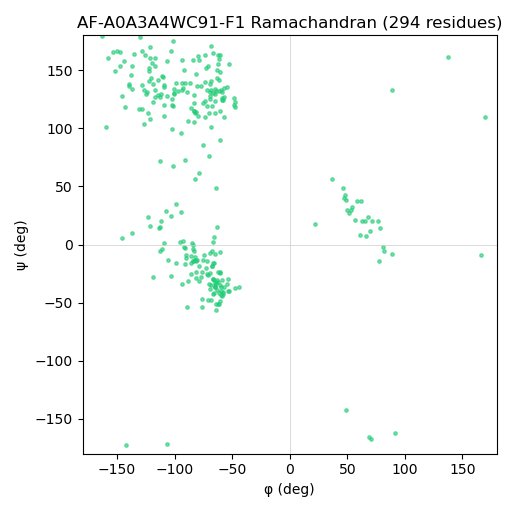CA . TYR A 1 289 ? -7.395 3.590 12.958 1.00 95.56 289 TYR A CA 1
ATOM 2196 C C . TYR A 1 289 ? -8.228 4.216 14.074 1.00 95.56 289 TYR A C 1
ATOM 2198 O O . TYR A 1 289 ? -7.776 4.297 15.217 1.00 95.56 289 TYR A O 1
ATOM 2206 N N . VAL A 1 290 ? -9.436 4.658 13.745 1.00 95.12 290 VAL A N 1
ATOM 2207 C CA . VAL A 1 290 ? -10.407 5.224 14.692 1.00 95.12 290 VAL A CA 1
ATOM 2208 C C . VAL A 1 290 ? -11.661 4.356 14.738 1.00 95.12 290 VAL A C 1
ATOM 2210 O O . VAL A 1 290 ? -11.917 3.575 13.823 1.00 95.12 290 VAL A O 1
ATOM 2213 N N . GLY A 1 291 ? -12.451 4.485 15.803 1.00 91.62 291 GLY A N 1
ATOM 2214 C CA . GLY A 1 291 ? -13.630 3.642 16.006 1.00 91.62 291 GLY A CA 1
ATOM 2215 C C . GLY A 1 291 ? -13.278 2.177 16.296 1.00 91.62 291 GLY A C 1
ATOM 2216 O O . GLY A 1 291 ? -12.142 1.841 16.637 1.00 91.62 291 GLY A O 1
ATOM 2217 N N . ASN A 1 292 ? -14.272 1.295 16.194 1.00 86.38 292 ASN A N 1
ATOM 2218 C CA . ASN A 1 292 ? -14.128 -0.143 16.426 1.00 86.38 292 ASN A CA 1
ATOM 2219 C C . ASN A 1 292 ? -15.092 -0.927 15.518 1.00 86.38 292 ASN A C 1
ATOM 2221 O O . ASN A 1 292 ? -16.153 -0.420 15.162 1.00 86.38 292 ASN A O 1
ATOM 2225 N N . PHE A 1 293 ? -14.744 -2.174 15.201 1.00 78.00 293 PHE A N 1
ATOM 2226 C CA . PHE A 1 293 ? -15.599 -3.122 14.481 1.00 78.00 293 PHE A CA 1
ATOM 2227 C C . PHE A 1 293 ? -16.808 -3.596 15.298 1.00 78.00 293 PHE A C 1
ATOM 2229 O O . PHE A 1 293 ? -17.802 -4.018 14.722 1.00 78.00 293 PHE A O 1
ATOM 2236 N N . GLY A 1 294 ? -16.713 -3.545 16.631 1.00 60.00 294 GLY A N 1
ATOM 2237 C CA . GLY A 1 294 ? -17.582 -4.268 17.570 1.00 60.00 294 GLY A CA 1
ATOM 2238 C C . GLY A 1 294 ? -19.063 -3.874 17.648 1.00 60.00 294 GLY A C 1
ATOM 2239 O O . GLY A 1 294 ? -19.766 -4.473 18.452 1.00 60.00 294 GLY A O 1
ATOM 2240 N N . ASN A 1 295 ? -19.543 -2.924 16.842 1.00 48.22 295 ASN A N 1
ATOM 2241 C CA . ASN A 1 295 ? -20.967 -2.561 16.768 1.00 48.22 295 ASN A CA 1
ATOM 2242 C C . ASN A 1 295 ? -21.706 -3.305 15.635 1.00 48.22 295 ASN A C 1
ATOM 2244 O O . ASN A 1 295 ? -22.646 -2.759 15.059 1.00 48.22 295 ASN A O 1
ATOM 2248 N N . ARG A 1 296 ? -21.244 -4.504 15.261 1.00 50.56 296 ARG A N 1
ATOM 2249 C CA . ARG A 1 296 ? -21.776 -5.310 14.155 1.00 50.56 296 ARG A CA 1
ATOM 2250 C C . ARG A 1 296 ? -21.826 -6.785 14.505 1.00 50.56 296 ARG A C 1
ATOM 2252 O O . ARG A 1 296 ? -20.939 -7.231 15.273 1.00 50.56 296 ARG A O 1
#

Sequence (296 aa):
MSQYIMKVDLSKCVGCGTCGIACKIGNNTPKRQTGQTHNRADYITETTGYFPYTKWTALPVQCNHCENPLCVAACPVSPVADTNCVGGQRKAMYKLTAANGGFVLHDDERCYGCRRCQRACPYSALDVNSANAQFSVISGYDRLQEPFQYLQDTTEYIASCTGSEDEVRSQVSMSDLAPGYANRWEFAAGAAGAGLPPTPINDVRRKNIVDKCYLCYHRLNDSSLGSTENAGERRPYCVIACPAAARELVTTIPSGGKVLAHKKYTYLRKIVLVNPSTIGTASIPNTYYVGNFGNR

Solvent-accessible surface area (backbone atoms only — not comparable to full-atom values): 16329 Å² total; per-residue (Å²): 90,57,38,57,27,42,37,34,33,34,67,46,51,81,59,81,58,42,28,32,55,36,34,28,65,78,54,50,40,48,74,67,51,93,44,24,54,44,36,41,28,43,51,48,59,40,80,47,78,48,92,88,63,60,46,78,47,50,48,80,43,53,50,34,45,29,78,46,41,44,28,35,73,47,40,82,49,75,69,43,86,31,80,60,21,54,90,41,31,38,36,26,32,31,38,31,28,39,61,65,33,25,44,39,43,71,35,64,88,64,34,78,43,82,56,44,28,32,73,49,28,58,60,31,41,86,30,24,69,88,55,50,25,70,57,25,28,32,23,67,41,47,78,87,48,66,65,58,51,86,65,70,58,43,62,42,89,40,84,97,74,40,83,22,51,56,55,53,33,78,74,38,102,53,42,89,54,52,66,87,55,69,66,90,66,85,45,56,43,37,84,57,95,72,89,42,74,62,47,62,57,65,57,70,68,68,53,25,20,70,47,59,38,48,74,42,52,63,41,64,54,37,76,86,38,59,56,58,89,72,41,78,64,17,43,30,46,41,33,75,49,28,90,62,61,18,38,43,74,38,71,65,86,62,86,88,34,22,22,74,59,73,57,93,43,63,41,64,55,62,93,56,72,35,58,63,82,78,55,53,84,69,39,42,63,29,34,32,40,31,80,50,64,83,89,112